Protein AF-A0A0U5MK67-F1 (afdb_monomer)

Radius of gyration: 31.37 Å; Cα contacts (8 Å, |Δi|>4): 182; chains: 1; bounding box: 52×26×93 Å

Structure (mmCIF, N/CA/C/O backbone):
data_AF-A0A0U5MK67-F1
#
_entry.id   AF-A0A0U5MK67-F1
#
loop_
_atom_site.group_PDB
_atom_site.id
_atom_site.type_symbol
_atom_site.label_atom_id
_atom_site.label_alt_id
_atom_site.label_comp_id
_atom_site.label_asym_id
_atom_site.label_entity_id
_atom_site.label_seq_id
_atom_site.pdbx_PDB_ins_code
_atom_site.Cartn_x
_atom_site.Cartn_y
_atom_site.Cartn_z
_atom_site.occupancy
_atom_site.B_iso_or_equiv
_atom_site.auth_seq_id
_atom_site.auth_comp_id
_atom_site.auth_asym_id
_atom_site.auth_atom_id
_atom_site.pdbx_PDB_model_num
ATOM 1 N N . MET A 1 1 ? -3.687 -1.440 60.232 1.00 39.97 1 MET A N 1
ATOM 2 C CA . MET A 1 1 ? -2.797 -0.303 59.915 1.00 39.97 1 MET A CA 1
ATOM 3 C C . MET A 1 1 ? -3.688 0.856 59.512 1.00 39.97 1 MET A C 1
ATOM 5 O O . MET A 1 1 ? -4.586 0.634 58.711 1.00 39.97 1 MET A O 1
ATOM 9 N N . VAL A 1 2 ? -3.540 2.013 60.156 1.00 37.75 2 VAL A N 1
ATOM 10 C CA . VAL A 1 2 ? -4.361 3.206 59.891 1.00 37.75 2 VAL A CA 1
ATOM 11 C C . VAL A 1 2 ? -3.799 3.894 58.647 1.00 37.75 2 VAL A C 1
ATOM 13 O O . VAL A 1 2 ? -2.588 4.045 58.519 1.00 37.75 2 VAL A O 1
ATOM 16 N N . ASP A 1 3 ? -4.673 4.223 57.703 1.00 49.50 3 ASP A N 1
ATOM 17 C CA . ASP A 1 3 ? -4.322 4.716 56.372 1.00 49.50 3 ASP A CA 1
ATOM 18 C C . ASP A 1 3 ? -4.296 6.255 56.356 1.00 49.50 3 ASP A C 1
ATOM 20 O O . ASP A 1 3 ? -5.276 6.902 55.991 1.00 49.50 3 ASP A O 1
ATOM 24 N N . GLU A 1 4 ? -3.203 6.861 56.820 1.00 52.50 4 GLU A N 1
ATOM 25 C CA . GLU A 1 4 ? -3.010 8.317 56.787 1.00 52.50 4 GLU A CA 1
ATOM 26 C C . GLU A 1 4 ? -2.174 8.729 55.568 1.00 52.50 4 GLU A C 1
ATOM 28 O O . GLU A 1 4 ? -1.052 8.259 55.373 1.00 52.50 4 GLU A O 1
ATOM 33 N N . ALA A 1 5 ? -2.705 9.654 54.757 1.00 51.34 5 ALA A N 1
ATOM 34 C CA . ALA A 1 5 ? -2.099 10.098 53.495 1.00 51.34 5 ALA A CA 1
ATOM 35 C C . ALA A 1 5 ? -0.694 10.720 53.650 1.00 51.34 5 ALA A C 1
ATOM 37 O O . ALA A 1 5 ? 0.080 10.763 52.692 1.00 51.34 5 ALA A O 1
ATOM 38 N N . ALA A 1 6 ? -0.360 11.192 54.856 1.00 50.59 6 ALA A N 1
ATOM 39 C CA . ALA A 1 6 ? 0.939 11.767 55.195 1.00 50.59 6 ALA A CA 1
ATOM 40 C C . ALA A 1 6 ? 2.050 10.716 55.395 1.00 50.59 6 ALA A C 1
ATOM 42 O O . ALA A 1 6 ? 3.226 11.072 55.393 1.00 50.59 6 ALA A O 1
ATOM 43 N N . CYS A 1 7 ? 1.702 9.432 55.539 1.00 48.84 7 CYS A N 1
ATOM 44 C CA . CYS A 1 7 ? 2.636 8.367 55.915 1.00 48.84 7 CYS A CA 1
ATOM 45 C C . CYS A 1 7 ? 2.853 7.312 54.823 1.00 48.84 7 CYS A C 1
ATOM 47 O O . CYS A 1 7 ? 3.288 6.209 55.136 1.00 48.84 7 CYS A O 1
ATOM 49 N N . TRP A 1 8 ? 2.539 7.597 53.558 1.00 54.97 8 TRP A N 1
ATOM 50 C CA . TRP A 1 8 ? 2.665 6.605 52.486 1.00 54.97 8 TRP A CA 1
ATOM 51 C C . TRP A 1 8 ? 4.108 6.500 51.949 1.00 54.97 8 TRP A C 1
ATOM 53 O O . TRP A 1 8 ? 4.555 7.442 51.292 1.00 54.97 8 TRP A O 1
ATOM 63 N N . PRO A 1 9 ? 4.832 5.381 52.179 1.00 52.81 9 PRO A N 1
ATOM 64 C CA . PRO A 1 9 ? 6.102 5.107 51.506 1.00 52.81 9 PRO A CA 1
ATOM 65 C C . PRO A 1 9 ? 5.884 4.682 50.042 1.00 52.81 9 PRO A C 1
ATOM 67 O O . PRO A 1 9 ? 4.751 4.471 49.603 1.00 52.81 9 PRO A O 1
ATOM 70 N N . ASP A 1 10 ? 6.974 4.507 49.293 1.00 48.81 10 ASP A N 1
ATOM 71 C CA . ASP A 1 10 ? 6.951 3.861 47.976 1.00 48.81 10 ASP A CA 1
ATOM 72 C C . ASP A 1 10 ? 6.425 2.416 48.110 1.00 48.81 10 ASP A C 1
ATOM 74 O O . ASP A 1 10 ? 7.054 1.563 48.739 1.00 48.81 10 ASP A O 1
ATOM 78 N N . LEU A 1 11 ? 5.229 2.141 47.571 1.00 55.69 11 LEU A N 1
ATOM 79 C CA . LEU A 1 11 ? 4.467 0.913 47.841 1.00 55.69 11 LEU A CA 1
ATOM 80 C C . LEU A 1 11 ? 4.287 0.041 46.588 1.00 55.69 11 LEU A C 1
ATOM 82 O O . LEU A 1 11 ? 3.757 0.482 45.564 1.00 55.69 11 LEU A O 1
ATOM 86 N N . ILE A 1 12 ? 4.642 -1.242 46.712 1.00 52.94 12 ILE A N 1
ATOM 87 C CA . ILE A 1 12 ? 4.219 -2.313 45.797 1.00 52.94 12 ILE A CA 1
ATOM 88 C C . ILE A 1 12 ? 2.821 -2.763 46.246 1.00 52.94 12 ILE A C 1
ATOM 90 O O . ILE A 1 12 ? 2.668 -3.351 47.311 1.00 52.94 12 ILE A O 1
ATOM 94 N N . LEU A 1 13 ? 1.788 -2.454 45.456 1.00 57.22 13 LEU A N 1
ATOM 95 C CA . LEU A 1 13 ? 0.376 -2.641 45.839 1.00 57.22 13 LEU A CA 1
ATOM 96 C C . LEU A 1 13 ? -0.285 -3.901 45.250 1.00 57.22 13 LEU A C 1
ATOM 98 O O . LEU A 1 13 ? -1.512 -4.020 45.266 1.00 57.22 13 LEU A O 1
ATOM 102 N N . THR A 1 14 ? 0.502 -4.837 44.725 1.00 54.06 14 THR A N 1
ATOM 103 C CA . THR A 1 14 ? -0.006 -6.100 44.175 1.00 54.06 14 THR A CA 1
ATOM 104 C C . THR A 1 14 ? -0.357 -7.054 45.321 1.00 54.06 14 THR A C 1
ATOM 106 O O . THR A 1 14 ? 0.495 -7.359 46.150 1.00 54.06 14 THR A O 1
ATOM 109 N N . GLY A 1 15 ? -1.612 -7.517 45.392 1.00 55.41 15 GLY A N 1
ATOM 110 C CA . GLY A 1 15 ? -2.079 -8.428 46.448 1.00 55.41 15 GLY A CA 1
ATOM 111 C C . GLY A 1 15 ? -2.682 -7.772 47.700 1.00 55.41 15 GLY A C 1
ATOM 112 O O . GLY A 1 15 ? -3.062 -8.489 48.621 1.00 55.41 15 GLY A O 1
ATOM 113 N N . LEU A 1 16 ? -2.819 -6.441 47.751 1.00 63.16 16 LEU A N 1
ATOM 114 C CA . LEU A 1 16 ? -3.415 -5.749 48.900 1.00 63.16 16 LEU A CA 1
ATOM 115 C C . LEU A 1 16 ? -4.949 -5.904 48.916 1.00 63.16 16 LEU A C 1
ATOM 117 O O . LEU A 1 16 ? -5.641 -5.429 48.015 1.00 63.16 16 LEU A O 1
ATOM 121 N N . THR A 1 17 ? -5.486 -6.513 49.972 1.00 58.06 17 THR A N 1
ATOM 122 C CA . THR A 1 17 ? -6.927 -6.566 50.271 1.00 58.06 17 THR A CA 1
ATOM 123 C C . THR A 1 17 ? -7.207 -5.852 51.587 1.00 58.06 17 THR A C 1
ATOM 125 O O . THR A 1 17 ? -6.498 -6.079 52.566 1.00 58.06 17 THR A O 1
ATOM 128 N N . TYR A 1 18 ? -8.239 -5.016 51.634 1.00 66.81 18 TYR A N 1
ATOM 129 C CA . TYR A 1 18 ? -8.691 -4.371 52.867 1.00 66.81 18 TYR A CA 1
ATOM 130 C C . TYR A 1 18 ? -10.217 -4.269 52.879 1.00 66.81 18 TYR A C 1
ATOM 132 O O . TYR A 1 18 ? -10.841 -4.085 51.835 1.00 66.81 18 TYR A O 1
ATOM 140 N N . ASP A 1 19 ? -10.805 -4.408 54.068 1.00 58.44 19 ASP A N 1
ATOM 141 C CA . ASP A 1 19 ? -12.260 -4.503 54.238 1.00 58.44 19 ASP A CA 1
ATOM 142 C C . ASP A 1 19 ? -12.934 -3.146 54.466 1.00 58.44 19 ASP A C 1
ATOM 144 O O . ASP A 1 19 ? -14.119 -2.978 54.175 1.00 58.44 19 ASP A O 1
ATOM 148 N N . SER A 1 20 ? -12.196 -2.154 54.965 1.00 60.12 20 SER A N 1
ATOM 149 C CA . SER A 1 20 ? -12.721 -0.813 55.204 1.00 60.12 20 SER A CA 1
ATOM 150 C C . SER A 1 20 ? -11.635 0.252 55.109 1.00 60.12 20 SER A C 1
ATOM 152 O O . SER A 1 20 ? -10.449 -0.008 55.315 1.00 60.12 20 SER A O 1
ATOM 154 N N . ILE A 1 21 ? -12.059 1.467 54.768 1.00 67.81 21 ILE A N 1
ATOM 155 C CA . ILE A 1 21 ? -11.224 2.666 54.799 1.00 67.81 21 ILE A CA 1
ATOM 156 C C . ILE A 1 21 ? -11.582 3.425 56.078 1.00 67.81 21 ILE A C 1
ATOM 158 O O . ILE A 1 21 ? -12.762 3.673 56.329 1.00 67.81 21 ILE A O 1
ATOM 162 N N . GLY A 1 22 ? -10.580 3.796 56.878 1.00 66.25 22 GLY A N 1
ATOM 163 C CA . GLY A 1 22 ? -10.793 4.557 58.109 1.00 66.25 22 GLY A CA 1
ATOM 164 C C . GLY A 1 22 ? -11.476 5.905 57.852 1.00 66.25 22 GLY A C 1
ATOM 165 O O . GLY A 1 22 ? -11.264 6.539 56.821 1.00 66.25 22 GLY A O 1
ATOM 166 N N . HIS A 1 23 ? -12.282 6.373 58.807 1.00 58.38 23 HIS A N 1
ATOM 167 C CA . HIS A 1 23 ? -12.994 7.654 58.691 1.00 58.38 23 HIS A CA 1
ATOM 168 C C . HIS A 1 23 ? -12.066 8.880 58.592 1.00 58.38 23 HIS A C 1
ATOM 170 O O . HIS A 1 23 ? -12.494 9.911 58.087 1.00 58.38 23 HIS A O 1
ATOM 176 N N . GLY A 1 24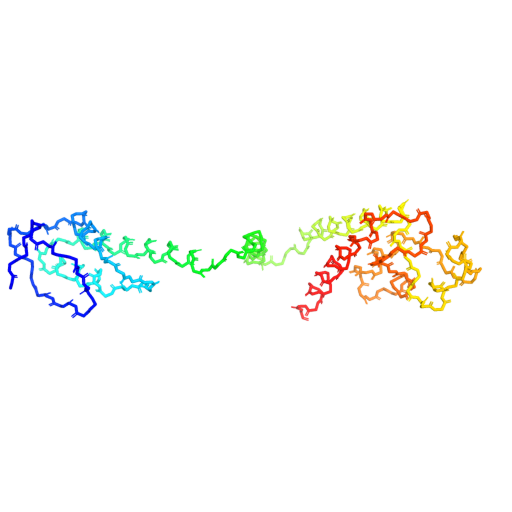 ? -10.809 8.768 59.041 1.00 61.66 24 GLY A N 1
ATOM 177 C CA . GLY A 1 24 ? -9.783 9.811 58.898 1.00 61.66 24 GLY A CA 1
ATOM 178 C C . GLY A 1 24 ? -9.014 9.772 57.573 1.00 61.66 24 GLY A C 1
ATOM 179 O O . GLY A 1 24 ? -8.139 10.602 57.351 1.00 61.66 24 GLY A O 1
ATOM 180 N N . SER A 1 25 ? -9.312 8.808 56.701 1.00 63.62 25 SER A N 1
ATOM 181 C CA . SER A 1 25 ? -8.607 8.613 55.437 1.00 63.62 25 SER A CA 1
ATOM 182 C C . SER A 1 25 ? -9.399 9.209 54.265 1.00 63.62 25 SER A C 1
ATOM 184 O O . SER A 1 25 ? -10.631 9.156 54.283 1.00 63.62 25 SER A O 1
ATOM 186 N N . PRO A 1 26 ? -8.725 9.693 53.205 1.00 71.69 26 PRO A N 1
ATOM 187 C CA . PRO A 1 26 ? -9.367 10.177 51.981 1.00 71.69 26 PRO A CA 1
ATOM 188 C C . PRO A 1 26 ? -10.434 9.211 51.438 1.00 71.69 26 PRO A C 1
ATOM 190 O O . PRO A 1 26 ? -10.133 8.042 51.192 1.00 71.69 26 PRO A O 1
ATOM 193 N N . GLN A 1 27 ? -11.678 9.660 51.249 1.00 71.06 27 GLN A N 1
ATOM 194 C CA . GLN A 1 27 ? -12.776 8.836 50.696 1.00 71.06 27 GLN A CA 1
ATOM 195 C C . GLN A 1 27 ? -13.102 9.194 49.236 1.00 71.06 27 GLN A C 1
ATOM 197 O O . GLN A 1 27 ? -13.941 8.549 48.608 1.00 71.06 27 GLN A O 1
ATOM 202 N N . THR A 1 28 ? -12.455 10.223 48.683 1.00 77.19 28 THR A N 1
ATOM 203 C CA . THR A 1 28 ? -12.716 10.688 47.317 1.00 77.19 28 THR A CA 1
ATOM 204 C C . THR A 1 28 ? -11.935 9.874 46.286 1.00 77.19 28 THR A C 1
ATOM 206 O O . THR A 1 28 ? -10.823 9.404 46.538 1.00 77.19 28 THR A O 1
ATOM 209 N N . ALA A 1 29 ? -12.502 9.710 45.090 1.00 75.31 29 ALA A N 1
ATOM 210 C CA . ALA A 1 29 ? -11.839 9.025 43.989 1.00 75.31 29 ALA A CA 1
ATOM 211 C C . ALA A 1 29 ? -10.560 9.751 43.561 1.00 75.31 29 ALA A C 1
ATOM 213 O O . ALA A 1 29 ? -9.581 9.092 43.236 1.00 75.31 29 ALA A O 1
ATOM 214 N N . GLU A 1 30 ? -10.543 11.085 43.582 1.00 76.38 30 GLU A N 1
ATOM 215 C CA . GLU A 1 30 ? -9.392 11.885 43.146 1.00 76.38 30 GLU A CA 1
ATOM 216 C C . GLU A 1 30 ? -8.163 11.639 44.027 1.00 76.38 30 GLU A C 1
ATOM 218 O O . GLU A 1 30 ? -7.100 11.279 43.522 1.00 76.38 30 GLU A O 1
ATOM 223 N N . GLU A 1 31 ? -8.317 11.724 45.349 1.00 78.56 31 GLU A N 1
ATOM 224 C CA . GLU A 1 31 ? -7.222 11.484 46.297 1.00 78.56 31 GLU A CA 1
ATOM 225 C C . GLU A 1 31 ? -6.727 10.030 46.228 1.00 78.56 31 GLU A C 1
ATOM 227 O O . GLU A 1 31 ? -5.526 9.754 46.319 1.00 78.56 31 GLU A O 1
ATOM 232 N N . ARG A 1 32 ? -7.645 9.083 45.99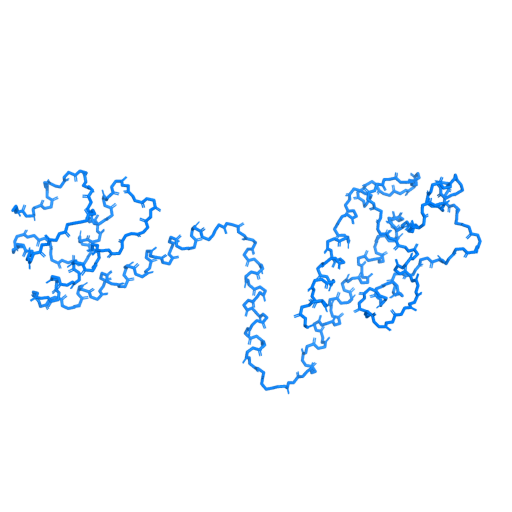4 1.00 78.75 32 ARG A N 1
ATOM 233 C CA . ARG A 1 32 ? -7.319 7.661 45.833 1.00 78.75 32 ARG A CA 1
ATOM 234 C C . ARG A 1 32 ? -6.634 7.349 44.510 1.00 78.75 32 ARG A C 1
ATOM 236 O O . ARG A 1 32 ? -5.746 6.502 44.485 1.00 78.75 32 ARG A O 1
ATOM 243 N N . LEU A 1 33 ? -6.981 8.037 43.429 1.00 77.44 33 LEU A N 1
ATOM 244 C CA . LEU A 1 33 ? -6.286 7.919 42.147 1.00 77.44 33 LEU A CA 1
ATOM 245 C C . LEU A 1 33 ? -4.876 8.519 42.222 1.00 77.44 33 LEU A C 1
ATOM 247 O O . LEU A 1 33 ? -3.945 7.930 41.678 1.00 77.44 33 LEU A O 1
ATOM 251 N N . VAL A 1 34 ? -4.684 9.619 42.960 1.00 79.19 34 VAL A N 1
ATOM 252 C CA . VAL A 1 34 ? -3.347 10.179 43.235 1.00 79.19 34 VAL A CA 1
ATOM 253 C C . VAL A 1 34 ? -2.485 9.178 44.004 1.00 79.19 34 VAL A C 1
ATOM 255 O O . VAL A 1 34 ? -1.323 8.978 43.654 1.00 79.19 34 VAL A O 1
ATOM 258 N N . TRP A 1 35 ? -3.050 8.496 45.004 1.00 76.75 35 TRP A N 1
ATOM 259 C CA . TRP A 1 35 ? -2.364 7.405 45.701 1.00 76.75 35 TRP A CA 1
ATOM 260 C C . TRP A 1 35 ? -1.985 6.253 44.768 1.00 76.75 35 TRP A C 1
ATOM 262 O O . TRP A 1 35 ? -0.837 5.811 44.760 1.00 76.75 35 TRP A O 1
ATOM 272 N N . LEU A 1 36 ? -2.935 5.794 43.944 1.00 73.69 36 LEU A N 1
ATOM 273 C CA . LEU A 1 36 ? -2.697 4.756 42.941 1.00 73.69 36 LEU A CA 1
ATOM 274 C C . LEU A 1 36 ? -1.589 5.156 41.953 1.00 73.69 36 LEU A C 1
ATOM 276 O O . LEU A 1 36 ? -0.827 4.295 41.519 1.00 73.69 36 LEU A O 1
ATOM 280 N N . GLY A 1 37 ? -1.470 6.448 41.641 1.00 69.38 37 GLY A N 1
ATOM 281 C CA . GLY A 1 37 ? -0.440 7.007 40.768 1.00 69.38 37 GLY A CA 1
ATOM 282 C C . GLY A 1 37 ? 0.969 7.059 41.371 1.00 69.38 37 GLY A C 1
ATOM 283 O O . GLY A 1 37 ? 1.929 7.166 40.616 1.00 69.38 37 GLY A O 1
ATOM 284 N N . ARG A 1 38 ? 1.130 6.935 42.699 1.00 69.56 38 ARG A N 1
ATOM 285 C CA . ARG A 1 38 ? 2.449 6.906 43.375 1.00 69.56 38 ARG A CA 1
ATOM 286 C C . ARG A 1 38 ? 3.133 5.532 43.341 1.00 69.56 38 ARG A C 1
ATOM 288 O O . ARG A 1 38 ? 4.188 5.352 43.938 1.00 69.56 38 ARG A O 1
ATOM 295 N N . ARG A 1 39 ? 2.547 4.543 42.661 1.00 66.50 39 ARG A N 1
ATOM 296 C CA . ARG A 1 39 ? 3.124 3.196 42.524 1.00 66.50 39 ARG A CA 1
ATOM 297 C C . ARG A 1 39 ? 4.400 3.233 41.700 1.00 66.50 39 ARG A C 1
ATOM 299 O O . ARG A 1 39 ? 4.386 3.671 40.554 1.00 66.50 39 ARG A O 1
ATOM 306 N N . GLN A 1 40 ? 5.476 2.696 42.266 1.00 50.25 40 GLN A N 1
ATOM 307 C CA . GLN A 1 40 ? 6.816 2.891 41.721 1.00 50.25 40 GLN A CA 1
ATOM 308 C C . GLN A 1 40 ? 7.182 1.983 40.541 1.00 50.25 40 GLN A C 1
ATOM 310 O O . GLN A 1 40 ? 8.165 2.259 39.866 1.00 50.25 40 GLN A O 1
ATOM 315 N N . ASN A 1 41 ? 6.433 0.918 40.243 1.00 55.75 41 ASN A N 1
ATOM 316 C CA . ASN A 1 41 ? 6.691 0.138 39.032 1.00 55.75 41 ASN A CA 1
ATOM 317 C C . ASN A 1 41 ? 5.592 -0.883 38.763 1.00 55.75 41 ASN A C 1
ATOM 319 O O . ASN A 1 41 ? 5.393 -1.825 39.530 1.00 55.75 41 ASN A O 1
ATOM 323 N N . THR A 1 42 ? 4.901 -0.749 37.636 1.00 55.56 42 THR A N 1
ATOM 324 C CA . THR A 1 42 ? 4.219 -1.895 37.030 1.00 55.56 42 THR A CA 1
ATOM 325 C C . THR A 1 42 ? 4.183 -1.666 35.527 1.00 55.56 42 THR A C 1
ATOM 327 O O . THR A 1 42 ? 3.280 -1.012 35.004 1.00 55.56 42 THR A O 1
ATOM 330 N N . GLU A 1 43 ? 5.195 -2.191 34.829 1.00 57.59 43 GLU A N 1
ATOM 331 C CA . GLU A 1 43 ? 5.244 -2.244 33.357 1.00 57.59 43 GLU A CA 1
ATOM 332 C C . GLU A 1 43 ? 3.963 -2.863 32.768 1.00 57.59 43 GLU A C 1
ATOM 334 O O . GLU A 1 43 ? 3.562 -2.561 31.646 1.00 57.59 43 GLU A O 1
ATOM 339 N N . LYS A 1 44 ? 3.270 -3.699 33.553 1.00 65.88 44 LYS A N 1
ATOM 340 C CA . LYS A 1 44 ? 1.973 -4.293 33.223 1.00 65.88 44 LYS A CA 1
ATOM 341 C C . LYS A 1 44 ? 0.841 -3.584 33.963 1.00 65.88 44 LYS A C 1
ATOM 343 O O . LYS A 1 44 ? 0.957 -3.250 35.136 1.00 65.88 44 LYS A O 1
ATOM 348 N N . PHE A 1 45 ? -0.269 -3.357 33.266 1.00 73.81 45 PHE A N 1
ATOM 349 C CA . PHE A 1 45 ? -1.492 -2.834 33.872 1.00 73.81 45 PHE A CA 1
ATOM 350 C C . PHE A 1 45 ? -2.072 -3.848 34.871 1.00 73.81 45 PHE A C 1
ATOM 352 O O . PHE A 1 45 ? -2.347 -4.984 34.485 1.00 73.81 45 PHE A O 1
ATOM 359 N N . ASP A 1 46 ? -2.278 -3.429 36.122 1.00 72.56 46 ASP A N 1
ATOM 360 C CA . ASP A 1 46 ? -2.880 -4.248 37.179 1.00 72.56 46 ASP A CA 1
ATOM 361 C C . ASP A 1 46 ? -4.269 -3.692 37.569 1.00 72.56 46 ASP A C 1
ATOM 363 O O . ASP A 1 46 ? -4.354 -2.609 38.161 1.00 72.56 46 ASP A O 1
ATOM 367 N N . PRO A 1 47 ? -5.369 -4.401 37.241 1.00 78.81 47 PRO A N 1
ATOM 368 C CA . PRO A 1 47 ? -6.725 -3.957 37.550 1.00 78.81 47 PRO A CA 1
ATOM 369 C C . PRO A 1 47 ? -7.118 -4.166 39.017 1.00 78.81 47 PRO A C 1
ATOM 371 O O . PRO A 1 47 ? -8.052 -3.505 39.480 1.00 78.81 47 PRO A O 1
ATOM 374 N N . GLN A 1 48 ? -6.443 -5.067 39.745 1.00 77.94 48 GLN A N 1
ATOM 375 C CA . GLN A 1 48 ? -6.883 -5.533 41.063 1.00 77.94 48 GLN A CA 1
ATOM 376 C C . GLN A 1 48 ? -7.136 -4.365 42.032 1.00 77.94 48 GLN A C 1
ATOM 378 O O . GLN A 1 48 ? -8.185 -4.346 42.681 1.00 77.94 48 GLN A O 1
ATOM 383 N N . PRO A 1 49 ? -6.263 -3.349 42.138 1.00 79.75 49 PRO A N 1
ATOM 384 C CA . PRO A 1 49 ? -6.438 -2.371 43.208 1.00 79.75 49 PRO A CA 1
ATOM 385 C C . PRO A 1 49 ? -7.494 -1.307 42.917 1.00 79.75 49 PRO A C 1
ATOM 387 O O . PRO A 1 49 ? -8.101 -0.784 43.850 1.00 79.75 49 PRO A O 1
ATOM 390 N N . TYR A 1 50 ? -7.777 -1.044 41.639 1.00 81.62 50 TYR A N 1
ATOM 391 C CA . TYR A 1 50 ? -8.939 -0.247 41.243 1.00 81.62 50 TYR A CA 1
ATOM 392 C C . TYR A 1 50 ? -10.241 -0.943 41.663 1.00 81.62 50 TYR A C 1
ATOM 394 O O . TYR A 1 50 ? -11.170 -0.297 42.145 1.00 81.62 50 TYR A O 1
ATOM 402 N N . GLU A 1 51 ? -10.305 -2.269 41.514 1.00 84.31 51 GLU A N 1
ATOM 403 C CA . GLU A 1 51 ? -11.486 -3.062 41.867 1.00 84.31 51 GLU A CA 1
ATOM 404 C C . GLU A 1 51 ? -11.680 -3.184 43.379 1.00 84.31 51 GLU A C 1
ATOM 406 O O . GLU A 1 51 ? -12.811 -3.070 43.851 1.00 84.31 51 GLU A O 1
ATOM 411 N N . GLN A 1 52 ? -10.597 -3.334 44.147 1.00 82.31 52 GLN A N 1
ATOM 412 C CA . GLN A 1 52 ? -10.659 -3.321 45.613 1.00 82.31 52 GLN A CA 1
ATOM 413 C C . GLN A 1 52 ? -11.150 -1.965 46.143 1.00 82.31 52 GLN A C 1
ATOM 415 O O . GLN A 1 52 ? -12.091 -1.926 46.934 1.00 82.31 52 GLN A O 1
ATOM 420 N N . LEU A 1 53 ? -10.611 -0.848 45.637 1.00 82.44 53 LEU A N 1
ATOM 421 C CA . LEU A 1 53 ? -11.073 0.500 45.996 1.00 8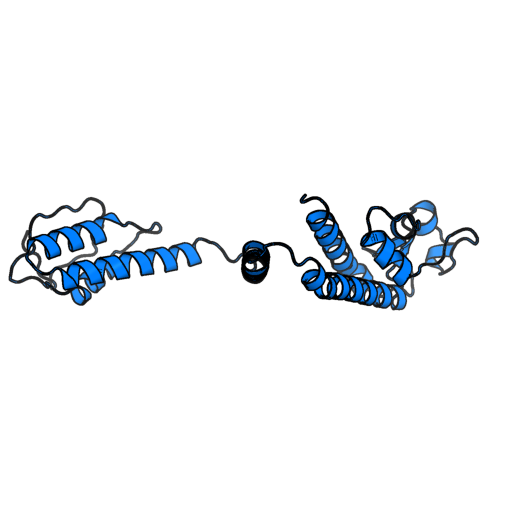2.44 53 LEU A CA 1
ATOM 422 C C . LEU A 1 53 ? -12.553 0.709 45.676 1.00 82.44 53 LEU A C 1
ATOM 424 O O . LEU A 1 53 ? -13.319 1.160 46.530 1.00 82.44 53 LEU A O 1
ATOM 428 N N . ALA A 1 54 ? -12.970 0.349 44.462 1.00 83.56 54 ALA A N 1
ATOM 429 C CA . ALA A 1 54 ? -14.360 0.481 44.047 1.00 83.56 54 ALA A CA 1
ATOM 430 C C . ALA A 1 54 ? -15.298 -0.391 44.898 1.00 83.56 54 ALA A C 1
ATOM 432 O O . ALA A 1 54 ? -16.392 0.052 45.254 1.00 83.56 54 ALA A O 1
ATOM 433 N N . LYS A 1 55 ? -14.876 -1.610 45.261 1.00 82.69 55 LYS A N 1
ATOM 434 C CA . LYS A 1 55 ? -15.643 -2.515 46.128 1.00 82.69 55 LYS A CA 1
ATOM 435 C C . LYS A 1 55 ? -15.846 -1.916 47.519 1.00 82.69 55 LYS A C 1
ATOM 437 O O . LYS A 1 55 ? -16.977 -1.905 48.003 1.00 82.69 55 LYS A O 1
ATOM 442 N N . VAL A 1 56 ? -14.787 -1.392 48.135 1.00 82.19 56 VAL A N 1
ATOM 443 C CA . VAL A 1 56 ? -14.853 -0.830 49.492 1.00 82.19 56 VAL A CA 1
ATOM 444 C C . VAL A 1 56 ? -15.659 0.467 49.517 1.00 82.19 56 VAL A C 1
ATOM 446 O O . VAL A 1 56 ? -16.551 0.601 50.347 1.00 82.19 56 VAL A O 1
ATOM 449 N N . LEU A 1 57 ? -15.450 1.376 48.558 1.00 81.81 57 LEU A N 1
ATOM 450 C CA . LEU A 1 57 ? -16.242 2.610 48.459 1.00 81.81 57 LEU A CA 1
ATOM 451 C C . LEU A 1 57 ? -17.726 2.328 48.219 1.00 81.81 57 LEU A C 1
ATOM 453 O O . LEU A 1 57 ? -18.591 3.010 48.760 1.00 81.81 57 LEU A O 1
ATOM 457 N N . LYS A 1 58 ? -18.046 1.285 47.448 1.00 83.81 58 LYS A N 1
ATOM 458 C CA . LYS A 1 58 ? -19.432 0.851 47.271 1.00 83.81 58 LYS A CA 1
ATOM 459 C C . LYS A 1 58 ? -20.026 0.302 48.573 1.00 83.81 58 LYS A C 1
ATOM 461 O O . LYS A 1 58 ? -21.177 0.608 48.870 1.00 83.81 58 LYS A O 1
ATOM 466 N N . ALA A 1 59 ? -19.259 -0.471 49.346 1.00 79.19 59 ALA A N 1
ATOM 467 C CA . A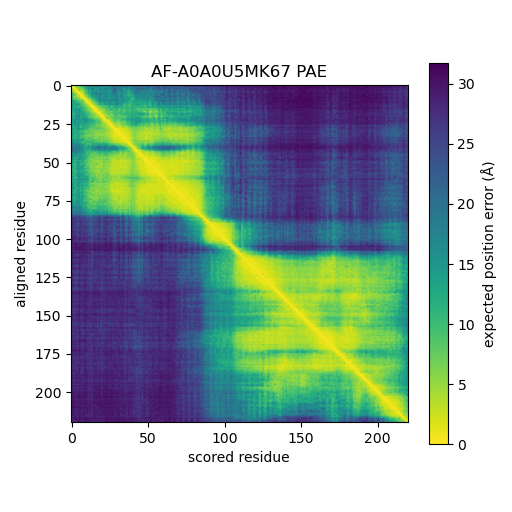LA A 1 59 ? -19.696 -1.022 50.631 1.00 79.19 59 ALA A CA 1
ATOM 468 C C . ALA A 1 59 ? -19.904 0.058 51.710 1.00 79.19 59 ALA A C 1
ATOM 470 O O . ALA A 1 59 ? -20.776 -0.094 52.559 1.00 79.19 59 ALA A O 1
ATOM 471 N N . THR A 1 60 ? -19.166 1.171 51.646 1.00 78.12 60 THR A N 1
ATOM 472 C CA . THR A 1 60 ? -19.301 2.312 52.570 1.00 78.12 60 THR A CA 1
ATOM 473 C C . THR A 1 60 ? -20.304 3.377 52.103 1.00 78.12 60 THR A C 1
ATOM 475 O O . THR A 1 60 ? -20.399 4.433 52.722 1.00 78.12 60 THR A O 1
ATOM 478 N N . GLY A 1 61 ? -21.057 3.130 51.022 1.00 80.25 61 GLY A N 1
ATOM 479 C CA . GLY A 1 61 ? -22.110 4.029 50.524 1.00 80.25 61 GLY A CA 1
ATOM 480 C C . GLY A 1 61 ? -21.663 5.078 49.493 1.00 80.25 61 GLY A C 1
ATOM 481 O O . GLY A 1 61 ? -22.493 5.819 48.971 1.00 80.25 61 GLY A O 1
ATOM 482 N N . HIS A 1 62 ? -20.387 5.107 49.110 1.00 83.38 62 HIS A N 1
ATOM 483 C CA . HIS A 1 62 ? -19.806 6.047 48.142 1.00 83.38 62 HIS A CA 1
ATOM 484 C C . HIS A 1 62 ? -19.860 5.503 46.703 1.00 83.38 62 HIS A C 1
ATOM 486 O O . HIS A 1 62 ? -18.859 5.435 45.985 1.00 83.38 62 HIS A O 1
ATOM 492 N N . ALA A 1 63 ? -21.052 5.108 46.244 1.00 80.12 63 ALA A N 1
ATOM 493 C CA . ALA A 1 63 ? -21.237 4.486 44.927 1.00 80.12 63 ALA A CA 1
ATOM 494 C C . ALA A 1 63 ? -20.798 5.382 43.744 1.00 80.12 63 ALA A C 1
ATOM 496 O O . ALA A 1 63 ? -20.342 4.869 42.719 1.00 80.12 63 ALA A O 1
ATOM 497 N N . GLY A 1 64 ? -20.906 6.710 43.882 1.00 81.50 64 GLY A N 1
ATOM 498 C CA . GLY A 1 64 ? -20.444 7.674 42.875 1.00 81.50 64 GLY A CA 1
ATOM 499 C C . GLY A 1 64 ? -18.923 7.661 42.688 1.00 81.50 64 GLY A C 1
ATOM 500 O O . GLY A 1 64 ? -18.440 7.600 41.557 1.00 81.50 64 GLY A O 1
ATOM 501 N N . GLU A 1 65 ? -18.175 7.619 43.790 1.00 82.31 65 GLU A N 1
ATOM 502 C CA . GLU A 1 65 ? -16.709 7.564 43.779 1.00 82.31 65 GLU A CA 1
ATOM 503 C C . GLU A 1 65 ? -16.210 6.208 43.265 1.00 82.31 65 GLU A C 1
ATOM 505 O O . GLU A 1 65 ? -15.310 6.152 42.427 1.00 82.31 65 GLU A O 1
ATOM 510 N N . ALA A 1 66 ? -16.881 5.113 43.640 1.00 82.50 66 ALA A N 1
ATOM 511 C CA . ALA A 1 66 ? -16.602 3.789 43.083 1.00 82.50 66 ALA A CA 1
ATOM 512 C C . ALA A 1 66 ? -16.732 3.764 41.547 1.00 82.50 66 ALA A C 1
ATOM 514 O O . ALA A 1 66 ? -15.888 3.193 40.853 1.00 82.50 66 ALA A O 1
ATOM 515 N N . ARG A 1 67 ? -17.760 4.423 40.994 1.00 82.31 67 ARG A N 1
ATOM 516 C CA . ARG A 1 67 ? -17.949 4.527 39.539 1.00 82.31 67 ARG A CA 1
ATOM 517 C C . ARG A 1 67 ? -16.838 5.337 38.874 1.00 82.31 67 ARG A C 1
ATOM 519 O O . ARG A 1 67 ? -16.367 4.943 37.811 1.00 82.31 67 ARG A O 1
ATOM 526 N N . ARG A 1 68 ? -16.404 6.440 39.491 1.00 83.50 68 ARG A N 1
ATOM 527 C CA . ARG A 1 68 ? -15.297 7.271 38.986 1.00 83.50 68 ARG A CA 1
ATOM 528 C C . ARG A 1 68 ? -13.989 6.484 38.902 1.00 83.50 68 ARG A C 1
ATOM 530 O O . ARG A 1 68 ? -13.331 6.532 37.868 1.00 83.50 68 ARG A O 1
ATOM 537 N N . ILE A 1 69 ? -13.670 5.689 39.925 1.00 86.12 69 ILE A N 1
ATOM 538 C CA . ILE A 1 69 ? -12.469 4.836 39.936 1.00 86.12 69 ILE A CA 1
ATOM 539 C C . ILE A 1 69 ? -12.509 3.791 38.814 1.00 86.12 69 ILE A C 1
ATOM 541 O O . ILE A 1 69 ? -11.502 3.569 38.145 1.00 86.12 69 ILE A O 1
ATOM 545 N N . LEU A 1 70 ? -13.667 3.172 38.563 1.00 85.12 70 LEU A N 1
ATOM 546 C CA . LEU A 1 70 ? -13.811 2.194 37.478 1.00 85.12 70 LEU A CA 1
ATOM 547 C C . LEU A 1 70 ? -13.708 2.827 36.081 1.00 85.12 70 LEU A C 1
ATOM 549 O O . LEU A 1 70 ? -13.122 2.220 35.189 1.00 85.12 70 LEU A O 1
ATOM 553 N N . ILE A 1 71 ? -14.215 4.049 35.892 1.00 84.50 71 ILE A N 1
ATOM 554 C CA . ILE A 1 71 ? -14.042 4.793 34.632 1.00 84.50 71 ILE A CA 1
ATOM 555 C C . ILE A 1 71 ? -12.560 5.106 34.397 1.00 84.50 71 ILE A C 1
ATOM 557 O O . ILE A 1 71 ? -12.062 4.958 33.280 1.00 84.50 71 ILE A O 1
ATOM 561 N N . GLU A 1 72 ? -11.838 5.515 35.440 1.00 83.94 72 GLU A N 1
ATOM 562 C CA . GLU A 1 72 ? -10.413 5.812 35.307 1.00 83.94 72 GLU A CA 1
ATOM 563 C C . GLU A 1 72 ? -9.581 4.539 35.071 1.00 83.94 72 GLU A C 1
ATOM 565 O O . GLU A 1 72 ? -8.657 4.564 34.260 1.00 83.94 72 GLU A O 1
ATOM 570 N N . LYS A 1 73 ? -9.984 3.392 35.648 1.00 84.56 73 LYS A N 1
ATOM 571 C CA . LYS A 1 73 ? -9.425 2.061 35.334 1.00 84.56 73 LYS A CA 1
ATOM 572 C C . LYS A 1 73 ? -9.492 1.762 33.832 1.00 84.56 73 LYS A C 1
ATOM 574 O O . LYS A 1 73 ? -8.501 1.345 33.236 1.00 84.56 73 LYS A O 1
ATOM 579 N N . GLU A 1 74 ? -10.653 1.972 33.209 1.00 83.50 74 GLU A N 1
ATOM 580 C CA . GLU A 1 74 ? -10.841 1.738 31.769 1.00 83.50 74 GLU A CA 1
ATOM 581 C C . GLU A 1 74 ? -10.007 2.698 30.911 1.00 83.50 74 GLU A C 1
ATOM 583 O O . GLU A 1 74 ? -9.428 2.289 29.899 1.00 83.50 74 GLU A O 1
ATOM 588 N N . ARG A 1 75 ? -9.899 3.967 31.323 1.00 83.50 75 ARG A N 1
ATOM 589 C CA . ARG A 1 75 ? -9.076 4.968 30.631 1.00 83.50 75 ARG A CA 1
ATOM 590 C C . ARG A 1 75 ? -7.589 4.640 30.697 1.00 83.50 75 ARG A C 1
ATOM 592 O O . ARG A 1 75 ? -6.921 4.733 29.666 1.00 83.50 75 ARG A O 1
ATOM 599 N N . ASP A 1 76 ? -7.076 4.250 31.861 1.00 80.88 76 ASP A N 1
ATOM 600 C CA . ASP A 1 76 ? -5.670 3.865 32.024 1.00 80.88 76 ASP A CA 1
ATOM 601 C C . ASP A 1 76 ? -5.355 2.589 31.223 1.00 80.88 76 ASP A C 1
ATOM 603 O O . ASP A 1 76 ? -4.383 2.552 30.463 1.00 80.88 76 ASP A O 1
ATOM 607 N N . TYR A 1 77 ? -6.250 1.592 31.249 1.00 80.44 77 TYR A N 1
ATOM 608 C CA . TYR A 1 77 ? -6.141 0.401 30.400 1.00 80.44 77 TYR A CA 1
ATOM 609 C C . TYR A 1 77 ? -6.069 0.754 28.905 1.00 80.44 77 TYR A C 1
ATOM 611 O O . TYR A 1 77 ? -5.195 0.263 28.188 1.00 80.44 77 TYR A O 1
ATOM 619 N N . ALA A 1 78 ? -6.946 1.641 28.423 1.00 77.88 78 ALA A N 1
ATOM 620 C CA . ALA A 1 78 ? -6.956 2.070 27.026 1.00 77.88 78 ALA A CA 1
ATOM 621 C C . ALA A 1 78 ? -5.686 2.846 26.635 1.00 77.88 78 ALA A C 1
ATOM 623 O O . ALA A 1 78 ? -5.158 2.635 25.540 1.00 77.88 78 ALA A O 1
ATOM 624 N N . ARG A 1 79 ? -5.169 3.718 27.514 1.00 78.88 79 ARG A N 1
ATOM 625 C CA . ARG A 1 79 ? -3.909 4.450 27.290 1.00 78.88 79 ARG A CA 1
ATOM 626 C C . ARG A 1 79 ? -2.730 3.489 27.169 1.00 78.88 79 ARG A C 1
ATOM 628 O O . ARG A 1 79 ? -1.996 3.566 26.187 1.00 78.88 79 ARG A O 1
ATOM 635 N N . ARG A 1 80 ? -2.594 2.540 28.098 1.00 74.50 80 ARG A N 1
ATOM 636 C CA . ARG A 1 80 ? -1.499 1.560 28.080 1.00 74.50 80 ARG A CA 1
ATOM 637 C C . ARG A 1 80 ? -1.621 0.568 26.931 1.00 74.50 80 ARG A C 1
ATOM 639 O O . ARG A 1 80 ? -0.619 0.244 26.311 1.00 74.50 80 ARG A O 1
ATOM 646 N N . LYS A 1 81 ? -2.837 0.149 26.563 1.00 72.75 81 LYS A N 1
ATOM 647 C CA . LYS A 1 81 ? -3.068 -0.678 25.368 1.00 72.75 81 LYS A CA 1
ATOM 648 C C . LYS A 1 81 ? -2.666 0.050 24.084 1.00 72.75 81 LYS A C 1
ATOM 650 O O . LYS A 1 81 ? -2.099 -0.580 23.203 1.00 72.75 81 LYS A O 1
ATOM 655 N N . ARG A 1 82 ? -2.906 1.364 23.985 1.00 67.81 82 ARG A N 1
ATOM 656 C CA . ARG A 1 82 ? -2.428 2.196 22.863 1.00 67.81 82 ARG A CA 1
ATOM 657 C C . ARG A 1 82 ? -0.911 2.392 22.860 1.00 67.81 82 ARG A C 1
ATOM 659 O O . ARG A 1 82 ? -0.352 2.567 21.791 1.00 67.81 82 ARG A O 1
ATOM 666 N N . GLN A 1 83 ? -0.263 2.387 24.024 1.00 67.38 83 GLN A N 1
ATOM 667 C CA . GLN A 1 83 ? 1.199 2.471 24.138 1.00 67.38 83 GLN A CA 1
ATOM 668 C C . GLN A 1 83 ? 1.884 1.121 23.857 1.00 67.38 83 GLN A C 1
ATOM 670 O O . GLN A 1 83 ? 2.960 1.095 23.270 1.00 67.38 83 GLN A O 1
ATOM 675 N N . ALA A 1 84 ? 1.258 0.006 24.252 1.00 64.81 84 ALA A N 1
ATOM 676 C CA . ALA A 1 84 ? 1.755 -1.358 24.057 1.00 64.81 84 ALA A CA 1
ATOM 677 C C . ALA A 1 84 ? 1.441 -1.925 22.663 1.00 64.81 84 ALA A C 1
ATOM 679 O O . ALA A 1 84 ? 2.210 -2.727 22.136 1.00 64.81 84 ALA A O 1
ATOM 680 N N . ALA A 1 85 ? 0.333 -1.501 22.044 1.00 60.28 85 ALA A N 1
ATOM 681 C CA . ALA A 1 85 ? 0.144 -1.618 20.606 1.00 60.28 85 ALA A CA 1
ATOM 682 C C . ALA A 1 85 ? 1.142 -0.655 19.964 1.00 60.28 85 ALA A C 1
ATOM 684 O O . ALA A 1 85 ? 0.838 0.519 19.770 1.00 60.28 85 ALA A O 1
ATOM 685 N N . GLY A 1 86 ? 2.367 -1.146 19.762 1.00 52.88 86 GLY A N 1
ATOM 686 C CA . GLY A 1 86 ? 3.493 -0.368 19.270 1.00 52.88 86 GLY A CA 1
ATOM 687 C C . GLY A 1 86 ? 3.151 0.422 18.013 1.00 52.88 86 GLY A C 1
ATOM 688 O O . GLY A 1 86 ? 2.128 0.187 17.371 1.00 52.88 86 GLY A O 1
ATOM 689 N N . THR A 1 87 ? 4.039 1.354 17.682 1.00 52.53 87 THR A N 1
ATOM 690 C CA . THR A 1 87 ? 4.028 2.294 16.552 1.00 52.53 87 THR A CA 1
ATOM 691 C C . THR A 1 87 ? 3.976 1.594 15.183 1.00 52.53 87 THR A C 1
ATOM 693 O O . THR A 1 87 ? 4.821 1.798 14.320 1.00 52.53 87 THR A O 1
ATOM 696 N N . GLY A 1 88 ? 2.989 0.732 14.964 1.00 57.44 88 GLY A N 1
ATOM 697 C CA . GLY A 1 88 ? 2.579 0.297 13.651 1.00 57.44 88 GLY A CA 1
ATOM 698 C C . GLY A 1 88 ? 2.005 1.500 12.909 1.00 57.44 88 GLY A C 1
ATOM 699 O O . GLY A 1 88 ? 1.559 2.468 13.540 1.00 57.44 88 GLY A O 1
ATOM 700 N N . PRO A 1 89 ? 2.015 1.481 11.573 1.00 60.03 89 PRO A N 1
ATOM 701 C CA . PRO A 1 89 ? 1.569 2.622 10.804 1.00 60.03 89 PRO A CA 1
ATOM 702 C C . PRO A 1 89 ? 0.086 2.866 11.094 1.00 60.03 89 PRO A C 1
ATOM 704 O O . PRO A 1 89 ? -0.777 2.122 10.636 1.00 60.03 89 PRO A O 1
ATOM 707 N N . GLN A 1 90 ? -0.222 3.893 11.890 1.00 60.16 90 GLN A N 1
ATOM 708 C CA . GLN A 1 90 ? -1.591 4.190 12.330 1.00 60.16 90 GLN A CA 1
ATOM 709 C C . GLN A 1 90 ? -2.539 4.387 11.139 1.00 60.16 90 GLN A C 1
ATOM 711 O O . GLN A 1 90 ? -3.728 4.092 11.236 1.00 60.16 90 GLN A O 1
ATOM 716 N N . TRP A 1 91 ? -1.993 4.791 9.988 1.00 66.00 91 TRP A N 1
ATOM 717 C CA . TRP A 1 91 ? -2.714 4.885 8.725 1.00 66.00 91 TRP A CA 1
ATOM 718 C C . TRP A 1 91 ? -3.291 3.540 8.255 1.00 66.00 91 TRP A C 1
ATOM 720 O O . TRP A 1 91 ? -4.399 3.537 7.732 1.00 66.00 91 TRP A O 1
ATOM 730 N N . LEU A 1 92 ? -2.631 2.399 8.503 1.00 68.75 92 LEU A N 1
ATOM 731 C CA . LEU A 1 92 ? -3.173 1.072 8.174 1.00 68.75 92 LEU A CA 1
ATOM 732 C C . LEU A 1 92 ? -4.409 0.751 9.014 1.00 68.75 92 LEU A C 1
ATOM 734 O O . LEU A 1 92 ? -5.378 0.213 8.492 1.00 68.75 92 LEU A O 1
ATOM 738 N N . HIS A 1 93 ? -4.407 1.117 10.299 1.00 64.81 93 HIS A N 1
ATOM 739 C CA . HIS A 1 93 ? -5.574 0.937 11.164 1.00 64.81 93 HIS A CA 1
ATOM 740 C C . HIS A 1 93 ? -6.721 1.869 10.758 1.00 64.81 93 HIS A C 1
ATOM 742 O O . HIS A 1 93 ? -7.874 1.457 10.775 1.00 64.81 93 HIS A O 1
ATOM 748 N N . VAL A 1 94 ? -6.419 3.100 10.337 1.00 70.38 94 VAL A N 1
ATOM 749 C CA . VAL A 1 94 ? -7.420 4.042 9.811 1.00 70.38 94 VAL A CA 1
ATOM 750 C C . VAL A 1 94 ? -8.009 3.546 8.491 1.00 70.38 94 VAL A C 1
ATOM 752 O O . VAL A 1 94 ? -9.226 3.568 8.340 1.00 70.38 94 VAL A O 1
ATOM 755 N N . ILE A 1 95 ? -7.183 3.048 7.566 1.00 71.44 95 ILE A N 1
ATOM 756 C CA . ILE A 1 95 ? -7.660 2.425 6.324 1.00 71.44 95 ILE A CA 1
ATOM 757 C C . ILE A 1 95 ? -8.492 1.190 6.639 1.00 71.44 95 ILE A C 1
ATOM 759 O O . ILE A 1 95 ? -9.558 1.032 6.063 1.00 71.44 95 ILE A O 1
ATOM 763 N N . TRP A 1 96 ? -8.049 0.347 7.570 1.00 70.06 96 TRP A N 1
ATOM 764 C CA . TRP A 1 96 ? -8.787 -0.842 7.982 1.00 70.06 96 TRP A CA 1
ATOM 765 C C . TRP A 1 96 ? -10.142 -0.487 8.595 1.00 70.06 96 TRP A C 1
ATOM 767 O O . TRP A 1 96 ? -11.152 -1.058 8.207 1.00 70.06 96 TRP A O 1
ATOM 777 N N . LEU A 1 97 ? -10.198 0.492 9.499 1.00 72.31 97 LEU A N 1
ATOM 778 C CA . LEU A 1 97 ? -11.449 0.960 10.095 1.00 72.31 97 LEU A CA 1
ATOM 779 C C . LEU A 1 97 ? -12.361 1.637 9.069 1.00 72.31 97 LEU A C 1
ATOM 781 O O . LEU A 1 97 ? -13.560 1.394 9.092 1.00 72.31 97 LEU A O 1
ATOM 785 N N . TRP A 1 98 ? -11.817 2.437 8.149 1.00 73.25 98 TRP A N 1
ATOM 786 C CA . TRP A 1 98 ? -12.577 3.029 7.045 1.00 73.25 98 TRP A CA 1
ATOM 787 C C . TRP A 1 98 ? -13.139 1.954 6.109 1.00 73.25 98 TRP A C 1
ATOM 789 O O . TRP A 1 98 ? -14.307 2.004 5.728 1.00 73.25 98 TRP A O 1
ATOM 799 N N . LEU A 1 99 ? -12.319 0.955 5.779 1.00 69.31 99 LEU A N 1
ATOM 800 C CA . LEU A 1 99 ? -12.678 -0.182 4.941 1.00 69.31 99 LEU A CA 1
ATOM 801 C C . LEU A 1 99 ? -13.760 -1.027 5.616 1.00 69.31 99 LEU A C 1
ATOM 803 O O . LEU A 1 99 ? -14.731 -1.393 4.961 1.00 69.31 99 LEU A O 1
ATOM 807 N N . MET A 1 100 ? -13.634 -1.284 6.919 1.00 67.50 100 MET A N 1
ATOM 808 C CA . MET A 1 100 ? -14.618 -2.022 7.707 1.00 67.50 100 MET A CA 1
ATOM 809 C C . MET A 1 100 ? -15.912 -1.236 7.911 1.00 67.50 100 MET A C 1
ATOM 811 O O . MET A 1 100 ? -16.970 -1.829 7.765 1.00 67.50 100 MET A O 1
ATOM 815 N N . ASP A 1 101 ? -15.872 0.066 8.197 1.00 70.00 101 ASP A N 1
ATOM 816 C CA . ASP A 1 101 ? -17.072 0.909 8.347 1.00 70.00 101 ASP A CA 1
ATOM 817 C C . ASP A 1 101 ? -17.842 1.026 7.028 1.00 70.00 101 ASP A C 1
ATOM 819 O O . ASP A 1 101 ? -19.070 0.931 6.991 1.00 70.00 101 ASP A O 1
ATOM 823 N N . LYS A 1 102 ? -17.112 1.116 5.907 1.00 62.47 102 LYS A N 1
ATOM 824 C CA . LYS A 1 102 ? -17.702 0.921 4.588 1.00 62.47 102 LYS A CA 1
ATOM 825 C C . LYS A 1 102 ? -18.287 -0.482 4.507 1.00 62.47 102 LYS A C 1
ATOM 827 O O . LYS A 1 102 ? -19.500 -0.580 4.454 1.00 62.47 102 LYS A O 1
ATOM 832 N N . LEU A 1 103 ? -17.499 -1.553 4.538 1.00 58.94 103 LEU A N 1
ATOM 833 C CA . LEU A 1 103 ? -17.956 -2.932 4.295 1.00 58.94 103 LEU A CA 1
ATOM 834 C C . LEU A 1 103 ? -19.108 -3.392 5.204 1.00 58.94 103 LEU A C 1
ATOM 836 O O . LEU A 1 103 ? -20.073 -3.961 4.705 1.00 58.94 103 LEU A O 1
ATOM 840 N N . THR A 1 104 ? -19.069 -3.102 6.504 1.00 61.00 104 THR A N 1
ATOM 841 C CA . THR A 1 104 ? -20.111 -3.510 7.468 1.00 61.00 104 THR A CA 1
ATOM 842 C C . THR A 1 104 ? -21.434 -2.770 7.286 1.00 61.00 104 THR A C 1
ATOM 844 O O . THR A 1 104 ? -22.470 -3.255 7.738 1.00 61.00 104 THR A O 1
ATOM 847 N N . ARG A 1 105 ? -21.452 -1.659 6.538 1.00 55.06 105 ARG A N 1
ATOM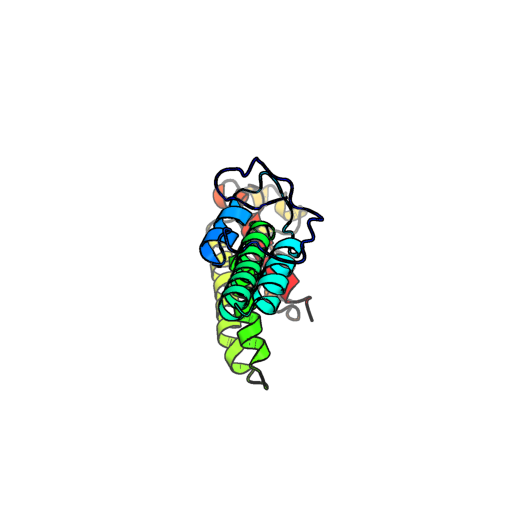 848 C CA . ARG A 1 105 ? -22.681 -0.969 6.125 1.00 55.06 105 ARG A CA 1
ATOM 849 C C . ARG A 1 105 ? -23.250 -1.473 4.789 1.00 55.06 105 ARG A C 1
ATOM 851 O O . ARG A 1 105 ? -23.908 -0.700 4.096 1.00 55.06 105 ARG A O 1
ATOM 858 N N . HIS A 1 106 ? -23.010 -2.728 4.394 1.00 56.38 106 HIS A N 1
ATOM 859 C CA . HIS A 1 106 ? -23.483 -3.242 3.100 1.00 56.38 106 HIS A CA 1
ATOM 860 C C . HIS A 1 106 ? -24.409 -4.454 3.204 1.00 56.38 106 HIS A C 1
ATOM 862 O O . HIS A 1 106 ? -23.984 -5.605 3.235 1.00 56.38 106 HIS A O 1
ATOM 868 N N . GLY A 1 107 ? -25.699 -4.160 3.046 1.00 53.91 107 GLY A N 1
ATOM 869 C CA . GLY A 1 107 ? -26.438 -4.781 1.953 1.00 53.91 107 GLY A CA 1
ATOM 870 C C . GLY A 1 107 ? -25.980 -4.151 0.627 1.00 53.91 107 GLY A C 1
ATOM 871 O O . GLY A 1 107 ? -26.127 -2.952 0.431 1.00 53.91 107 GLY A O 1
ATOM 872 N N . TYR A 1 108 ? -25.333 -4.960 -0.211 1.00 53.47 108 TYR A N 1
ATOM 873 C CA . TYR A 1 108 ? -24.955 -4.782 -1.623 1.00 53.47 108 TYR A CA 1
ATOM 874 C C . TYR A 1 108 ? -25.350 -3.469 -2.358 1.00 53.47 108 TYR A C 1
ATOM 876 O O . TYR A 1 108 ? -26.421 -3.379 -2.950 1.00 53.47 108 TYR A O 1
ATOM 884 N N . GLU A 1 109 ? -24.404 -2.525 -2.492 1.00 66.44 109 GLU A N 1
ATOM 885 C CA . GLU A 1 109 ? -24.346 -1.578 -3.632 1.00 66.44 109 GLU A CA 1
ATOM 886 C C . GLU A 1 109 ? -22.921 -1.509 -4.253 1.00 66.44 109 GLU A C 1
ATOM 888 O O . GLU A 1 109 ? -22.197 -0.528 -4.051 1.00 66.44 109 GLU A O 1
ATOM 893 N N . PRO A 1 110 ? -22.481 -2.547 -5.001 1.00 60.75 110 PRO A N 1
ATOM 894 C CA . PRO A 1 110 ? -21.166 -2.650 -5.664 1.00 60.75 110 PRO A CA 1
ATOM 895 C C . PRO A 1 110 ? -20.675 -1.408 -6.434 1.00 60.75 110 PRO A C 1
ATOM 897 O O . PRO A 1 110 ? -19.476 -1.153 -6.535 1.00 60.75 110 PRO A O 1
ATOM 900 N N . TRP A 1 111 ? -21.589 -0.590 -6.945 1.00 72.19 111 TRP A N 1
ATOM 901 C CA . TRP A 1 111 ? -21.324 0.578 -7.791 1.00 72.19 111 TRP A CA 1
ATOM 902 C C . TRP A 1 111 ? -20.615 1.707 -7.036 1.00 72.19 111 TRP A C 1
ATOM 904 O O . TRP A 1 111 ? -19.907 2.502 -7.649 1.00 72.19 111 TRP A O 1
ATOM 914 N N . ARG A 1 112 ? -20.721 1.756 -5.701 1.00 72.44 112 ARG A N 1
ATOM 915 C CA . ARG A 1 112 ? -20.020 2.766 -4.889 1.00 72.44 112 ARG A CA 1
ATOM 916 C C . ARG A 1 112 ? -18.534 2.473 -4.691 1.00 72.44 112 ARG A C 1
ATOM 918 O O . ARG A 1 112 ? -17.813 3.370 -4.266 1.00 72.44 112 ARG A O 1
ATOM 925 N N . VAL A 1 113 ? -18.080 1.249 -4.962 1.00 72.06 113 VAL A N 1
ATOM 926 C CA . VAL A 1 113 ? -16.670 0.840 -4.813 1.00 72.06 113 VAL A CA 1
ATOM 927 C C . VAL A 1 113 ? -15.873 1.123 -6.092 1.00 72.06 113 VAL A C 1
ATOM 929 O O . VAL A 1 113 ? -14.691 1.453 -6.023 1.00 72.06 113 VAL A O 1
ATOM 932 N N . LEU A 1 114 ? -16.546 1.113 -7.247 1.00 78.81 114 LEU A N 1
ATOM 933 C CA . LEU A 1 114 ? -15.964 1.395 -8.562 1.00 78.81 114 LEU A CA 1
ATOM 934 C C . LEU A 1 114 ? -15.103 2.668 -8.645 1.00 78.81 114 LEU A C 1
ATOM 936 O O . LEU A 1 114 ? -13.992 2.564 -9.160 1.00 78.81 114 LEU A O 1
ATOM 940 N N . PRO A 1 115 ? -15.516 3.853 -8.148 1.00 82.50 115 PRO A N 1
ATOM 941 C CA . PRO A 1 115 ? -14.669 5.043 -8.252 1.00 82.50 115 PRO A CA 1
ATOM 942 C C . PRO A 1 115 ? -13.365 4.916 -7.454 1.00 82.50 115 PRO A C 1
ATOM 944 O O . PRO A 1 115 ? -12.345 5.448 -7.876 1.00 82.50 115 PRO A O 1
ATOM 947 N N . TYR A 1 116 ? -13.364 4.187 -6.336 1.00 76.25 116 TYR A N 1
ATOM 948 C CA . TYR A 1 116 ? -12.153 3.959 -5.543 1.00 76.25 116 TYR A CA 1
ATOM 949 C C . TYR A 1 116 ? -11.203 2.988 -6.247 1.00 76.25 116 TYR A C 1
ATOM 951 O O . TYR A 1 116 ? -10.007 3.246 -6.327 1.00 76.25 116 TYR A O 1
ATOM 959 N N . VAL A 1 117 ? -11.751 1.914 -6.818 1.00 76.25 117 VAL A N 1
ATOM 960 C CA . VAL A 1 117 ? -11.028 0.942 -7.656 1.00 76.25 117 VAL A CA 1
ATOM 961 C C . VAL A 1 117 ? -10.386 1.650 -8.853 1.00 76.25 117 VAL A C 1
ATOM 963 O O . VAL A 1 117 ? -9.186 1.514 -9.082 1.00 76.25 117 VAL A O 1
ATOM 966 N N . LEU A 1 118 ? -11.149 2.491 -9.557 1.00 82.44 118 LEU A N 1
ATOM 967 C CA . LEU A 1 118 ? -10.649 3.290 -10.677 1.00 82.44 118 LEU A CA 1
ATOM 968 C C . LEU A 1 118 ? -9.595 4.317 -10.248 1.00 82.44 118 LEU A C 1
ATOM 970 O O . LEU A 1 118 ? -8.625 4.519 -10.971 1.00 82.44 118 LEU A O 1
ATOM 974 N N . ALA A 1 119 ? -9.748 4.948 -9.081 1.00 82.12 119 ALA A N 1
ATOM 975 C CA . ALA A 1 119 ? -8.755 5.885 -8.559 1.00 82.12 119 ALA A CA 1
ATOM 976 C C . ALA A 1 119 ? -7.422 5.190 -8.239 1.00 82.12 119 ALA A C 1
ATOM 978 O O . ALA A 1 119 ? -6.361 5.720 -8.564 1.00 82.12 119 ALA A O 1
ATOM 979 N N . VAL A 1 120 ? -7.467 3.993 -7.645 1.00 77.62 120 VAL A N 1
ATOM 980 C CA . VAL A 1 120 ? -6.270 3.186 -7.364 1.00 77.62 120 VAL A CA 1
ATOM 981 C C . VAL A 1 120 ? -5.591 2.742 -8.660 1.00 77.62 120 VAL A C 1
ATOM 983 O O . VAL A 1 120 ? -4.371 2.867 -8.775 1.00 77.62 120 VAL A O 1
ATOM 986 N N . TRP A 1 121 ? -6.366 2.300 -9.653 1.00 83.62 121 TRP A N 1
ATOM 987 C CA . TRP A 1 121 ? -5.846 1.960 -10.979 1.00 83.62 121 TRP A CA 1
ATOM 988 C C . TRP A 1 121 ? -5.199 3.170 -11.677 1.00 83.62 121 TRP A C 1
ATOM 990 O O . TRP A 1 121 ? -4.081 3.071 -12.187 1.00 83.62 121 TRP A O 1
ATOM 1000 N N . ALA A 1 122 ? -5.845 4.342 -11.642 1.00 82.69 122 ALA A N 1
ATOM 1001 C CA . ALA A 1 122 ? -5.309 5.574 -12.223 1.00 82.69 122 ALA A CA 1
ATOM 1002 C C . ALA A 1 122 ? -4.007 6.025 -11.538 1.00 82.69 122 ALA A C 1
ATOM 1004 O O . ALA A 1 122 ? -3.091 6.506 -12.206 1.00 82.69 122 ALA A O 1
ATOM 1005 N N . LEU A 1 123 ? -3.896 5.826 -10.219 1.00 82.62 123 LEU A N 1
ATOM 1006 C CA . LEU A 1 123 ? -2.660 6.065 -9.475 1.00 82.62 123 LEU A CA 1
ATOM 1007 C C . LEU A 1 123 ? -1.524 5.163 -9.984 1.00 82.62 123 LEU A C 1
ATOM 1009 O O . LEU A 1 123 ? -0.428 5.656 -10.248 1.00 82.62 123 LEU A O 1
ATOM 1013 N N . GLY A 1 124 ? -1.791 3.865 -10.168 1.00 77.19 124 GLY A N 1
ATOM 1014 C CA . GLY A 1 124 ? -0.821 2.908 -10.709 1.00 77.19 124 GLY A CA 1
ATOM 1015 C C . GLY A 1 124 ? -0.357 3.288 -12.110 1.00 77.19 124 GLY A C 1
ATOM 1016 O O . GLY A 1 124 ? 0.842 3.347 -12.375 1.00 77.19 124 GLY A O 1
ATOM 1017 N N . TRP A 1 125 ? -1.295 3.650 -12.988 1.00 84.19 125 TRP A N 1
ATOM 1018 C CA . TRP A 1 125 ? -0.972 4.157 -14.321 1.00 84.19 125 TRP A CA 1
ATOM 1019 C C . TRP A 1 125 ? -0.061 5.395 -14.272 1.00 84.19 125 TRP A C 1
ATOM 1021 O O . TRP A 1 125 ? 0.927 5.454 -15.007 1.00 84.19 125 TRP A O 1
ATOM 1031 N N . GLY A 1 126 ? -0.336 6.350 -13.378 1.00 83.00 126 GLY A N 1
ATOM 1032 C CA . GLY A 1 126 ? 0.515 7.525 -13.176 1.00 83.00 126 GLY A CA 1
ATOM 1033 C C . GLY A 1 126 ? 1.947 7.161 -12.772 1.00 83.00 126 GLY A C 1
ATOM 1034 O O . GLY A 1 126 ? 2.896 7.668 -13.367 1.00 83.00 126 GLY A O 1
ATOM 1035 N N . ILE A 1 127 ? 2.108 6.233 -11.823 1.00 82.31 127 ILE A N 1
ATOM 1036 C CA . ILE A 1 127 ? 3.421 5.754 -11.356 1.00 82.31 127 ILE A CA 1
ATOM 1037 C C . ILE A 1 127 ? 4.188 5.048 -12.486 1.00 82.31 127 ILE A C 1
ATOM 1039 O O . ILE A 1 127 ? 5.373 5.317 -12.701 1.00 82.31 127 ILE A O 1
ATOM 1043 N N . TYR A 1 128 ? 3.533 4.165 -13.245 1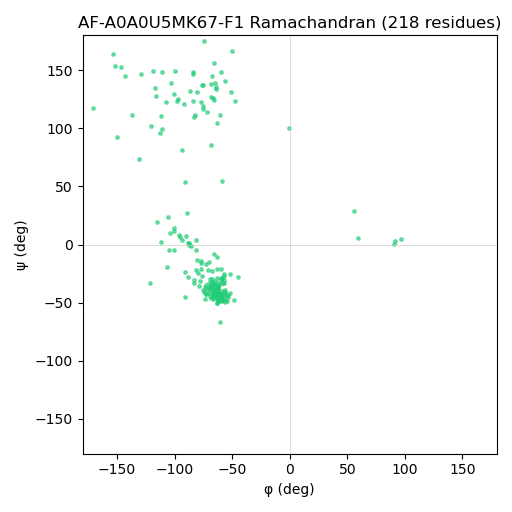.00 81.69 128 TYR A N 1
ATOM 1044 C CA . TYR A 1 128 ? 4.179 3.460 -14.358 1.00 81.69 128 TYR A CA 1
ATOM 1045 C C . TYR A 1 128 ? 4.525 4.395 -15.522 1.00 81.69 128 TYR A C 1
ATOM 1047 O O . TYR A 1 128 ? 5.574 4.254 -16.146 1.00 81.69 128 TYR A O 1
ATOM 1055 N N . SER A 1 129 ? 3.684 5.395 -15.794 1.00 84.06 129 SER A N 1
ATOM 1056 C CA . SER A 1 129 ? 3.987 6.405 -16.808 1.00 84.06 129 SER A CA 1
ATOM 1057 C C . SER A 1 129 ? 5.160 7.292 -16.402 1.00 84.06 129 SER A C 1
ATOM 1059 O O . SER A 1 129 ? 5.920 7.719 -17.268 1.00 84.06 129 SER A O 1
ATOM 1061 N N . ASP A 1 130 ? 5.296 7.604 -15.117 1.00 81.56 130 ASP A N 1
ATOM 1062 C CA . ASP A 1 130 ? 6.400 8.410 -14.609 1.00 81.56 130 ASP A CA 1
ATOM 1063 C C . ASP A 1 130 ? 7.722 7.625 -14.597 1.00 81.56 130 ASP A C 1
ATOM 1065 O O . ASP A 1 130 ? 8.747 8.120 -15.063 1.00 81.56 130 ASP A O 1
ATOM 1069 N N . THR A 1 131 ? 7.699 6.360 -14.178 1.00 78.38 131 THR A N 1
ATOM 1070 C CA . THR A 1 131 ? 8.888 5.486 -14.207 1.00 78.38 131 THR A CA 1
ATOM 1071 C C . THR A 1 131 ? 9.407 5.220 -15.623 1.00 78.38 131 THR A C 1
ATOM 1073 O O . THR A 1 131 ? 10.623 5.198 -15.828 1.00 78.38 131 THR A O 1
ATOM 1076 N N . ASP A 1 132 ? 8.525 5.085 -16.616 1.00 81.62 132 ASP A N 1
ATOM 1077 C CA . ASP A 1 132 ? 8.905 4.947 -18.029 1.00 81.62 132 ASP A CA 1
ATOM 1078 C C . ASP A 1 132 ? 9.600 6.189 -18.590 1.00 81.62 132 ASP A C 1
ATOM 1080 O O . ASP A 1 132 ? 10.647 6.081 -19.227 1.00 81.62 132 ASP A O 1
ATOM 1084 N N . ARG A 1 133 ? 9.093 7.388 -18.267 1.00 80.56 133 ARG A N 1
ATOM 1085 C CA . ARG A 1 133 ? 9.734 8.661 -18.654 1.00 80.56 133 ARG A CA 1
ATOM 1086 C C . ARG A 1 133 ? 11.170 8.778 -18.149 1.00 80.56 133 ARG A C 1
ATOM 1088 O O . ARG A 1 133 ? 11.977 9.465 -18.766 1.00 80.56 133 ARG A O 1
ATOM 1095 N N . HIS A 1 134 ? 11.482 8.108 -17.043 1.00 78.12 134 HIS A N 1
ATOM 1096 C CA . HIS A 1 134 ? 12.811 8.076 -16.436 1.00 78.12 134 HIS A CA 1
ATOM 1097 C C . HIS A 1 134 ? 13.598 6.797 -16.764 1.00 78.12 134 HIS A C 1
ATOM 1099 O O . HIS A 1 134 ? 14.633 6.535 -16.143 1.00 78.12 134 HIS A O 1
ATOM 1105 N N . PHE A 1 135 ? 13.109 6.002 -17.723 1.00 73.81 135 PHE A N 1
ATOM 1106 C CA . PHE A 1 135 ? 13.721 4.763 -18.199 1.00 73.81 135 PHE A CA 1
ATOM 1107 C C . PHE A 1 135 ? 13.990 3.729 -17.104 1.00 73.81 135 PHE A C 1
ATOM 1109 O O . PHE A 1 135 ? 14.912 2.919 -17.190 1.00 73.81 135 PHE A O 1
ATOM 1116 N N . ALA A 1 136 ? 13.168 3.759 -16.059 1.00 78.44 136 ALA A N 1
ATOM 1117 C CA . ALA A 1 136 ? 13.249 2.843 -14.936 1.00 78.44 136 ALA A CA 1
ATOM 1118 C C . ALA A 1 136 ? 12.442 1.557 -15.158 1.00 78.44 136 ALA A C 1
ATOM 1120 O O . ALA A 1 136 ? 12.419 0.703 -14.275 1.00 78.44 136 ALA A O 1
ATOM 1121 N N . MET A 1 137 ? 11.804 1.400 -16.321 1.00 82.12 137 MET A N 1
ATOM 1122 C CA . MET A 1 137 ? 11.220 0.135 -16.759 1.00 82.12 137 MET A CA 1
ATOM 1123 C C . MET A 1 137 ? 12.246 -0.636 -17.583 1.00 82.12 137 MET A C 1
ATOM 1125 O O . MET A 1 137 ? 12.751 -0.157 -18.600 1.00 82.12 137 MET A O 1
ATOM 1129 N N . VAL A 1 138 ? 12.563 -1.841 -17.119 1.00 84.50 138 VAL A N 1
ATOM 1130 C CA . VAL A 1 138 ? 13.572 -2.712 -17.719 1.00 84.50 138 VAL A CA 1
ATOM 1131 C C . VAL A 1 138 ? 12.941 -4.024 -18.186 1.00 84.50 138 VAL A C 1
ATOM 1133 O O . VAL A 1 138 ? 11.978 -4.492 -17.572 1.00 84.50 138 VAL A O 1
ATOM 1136 N N . PRO A 1 139 ? 13.476 -4.649 -19.250 1.00 85.88 139 PRO A N 1
ATOM 1137 C CA . PRO A 1 139 ? 13.100 -5.989 -19.662 1.00 85.88 139 PRO A CA 1
ATOM 1138 C C . PRO A 1 139 ? 13.172 -6.970 -18.491 1.00 85.88 139 PRO A C 1
ATOM 1140 O O . PRO A 1 139 ? 14.174 -7.038 -17.772 1.00 85.88 139 PRO A O 1
ATOM 1143 N N . ALA A 1 140 ? 12.117 -7.760 -18.312 1.00 84.50 140 ALA A N 1
ATOM 1144 C CA . ALA A 1 140 ? 12.088 -8.817 -17.310 1.00 84.50 140 ALA A CA 1
ATOM 1145 C C . ALA A 1 140 ? 13.087 -9.936 -17.645 1.00 84.50 140 ALA A C 1
ATOM 1147 O O . ALA A 1 140 ? 13.709 -10.508 -16.750 1.00 84.50 140 ALA A O 1
ATOM 1148 N N . LYS A 1 141 ? 13.293 -10.212 -18.940 1.00 83.69 141 LYS A N 1
ATOM 1149 C CA . LYS A 1 141 ? 14.182 -11.277 -19.414 1.00 83.69 141 LYS A CA 1
ATOM 1150 C C . LYS A 1 141 ? 15.652 -10.890 -19.269 1.00 83.69 141 LYS A C 1
ATOM 1152 O O . LYS A 1 141 ? 16.145 -10.017 -19.984 1.00 83.69 141 LYS A O 1
ATOM 1157 N N . GLU A 1 142 ? 16.371 -11.639 -18.435 1.00 79.75 142 GLU A N 1
ATOM 1158 C CA . GLU A 1 142 ? 17.799 -11.439 -18.146 1.00 79.75 142 GLU A CA 1
ATOM 1159 C C . GLU A 1 142 ? 18.664 -11.366 -19.414 1.00 79.75 142 GLU A C 1
ATOM 1161 O O . GLU A 1 142 ? 19.493 -10.475 -19.551 1.00 79.75 142 GLU A O 1
ATOM 1166 N N . ARG A 1 143 ? 18.399 -12.225 -20.409 1.00 80.25 143 ARG A N 1
ATOM 1167 C CA . ARG A 1 143 ? 19.127 -12.229 -21.694 1.00 80.25 143 ARG A CA 1
ATOM 1168 C C . ARG A 1 143 ? 19.054 -10.907 -22.468 1.00 80.25 143 ARG A C 1
ATOM 1170 O O . ARG A 1 143 ? 19.930 -10.622 -23.274 1.00 80.25 143 ARG A O 1
ATOM 1177 N N . VAL A 1 144 ? 17.971 -10.147 -22.292 1.00 81.56 144 VAL A N 1
ATOM 1178 C CA . VAL A 1 144 ? 17.766 -8.850 -22.955 1.00 81.56 144 VAL A CA 1
ATOM 1179 C C . VAL A 1 144 ? 18.327 -7.743 -22.074 1.00 81.56 144 VAL A C 1
ATOM 1181 O O . VAL A 1 144 ? 19.075 -6.896 -22.551 1.00 81.56 144 VAL A O 1
ATOM 1184 N N . TYR A 1 145 ? 18.021 -7.820 -20.783 1.00 77.56 145 TYR A N 1
ATOM 1185 C CA . TYR A 1 145 ? 18.508 -6.940 -19.729 1.00 77.56 145 TYR A CA 1
ATOM 1186 C C . TYR A 1 145 ? 20.042 -6.827 -19.676 1.00 77.56 145 TYR A C 1
ATOM 1188 O O . TYR A 1 145 ? 20.569 -5.725 -19.574 1.00 77.56 145 TYR A O 1
ATOM 1196 N N . MET A 1 146 ? 20.757 -7.950 -19.806 1.00 78.38 146 MET A N 1
ATOM 1197 C CA . MET A 1 146 ? 22.226 -8.013 -19.772 1.00 78.38 146 MET A CA 1
ATOM 1198 C C . MET A 1 146 ? 22.887 -7.789 -21.140 1.00 78.38 146 MET A C 1
ATOM 1200 O O . MET A 1 146 ? 24.107 -7.879 -21.254 1.00 78.38 146 MET A O 1
ATOM 1204 N N . SER A 1 147 ? 22.114 -7.540 -22.201 1.00 82.06 147 SER A N 1
ATOM 1205 C CA . SER A 1 147 ? 22.695 -7.337 -23.529 1.00 82.06 147 SER A CA 1
ATOM 1206 C C . SER A 1 147 ? 23.349 -5.957 -23.643 1.00 82.06 147 SER A C 1
ATOM 1208 O O . SER A 1 147 ? 22.771 -4.951 -23.236 1.00 82.06 147 SER A O 1
ATOM 1210 N N . GLU A 1 148 ? 24.531 -5.898 -24.259 1.00 80.50 148 GLU A N 1
ATOM 1211 C CA . GLU A 1 148 ? 25.266 -4.645 -24.501 1.00 80.50 148 GLU A CA 1
ATOM 1212 C C . GLU A 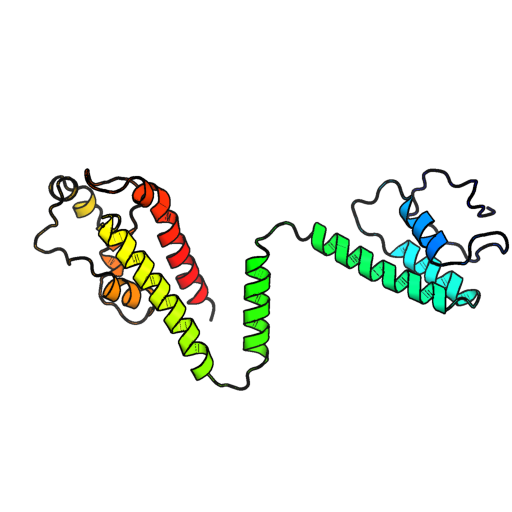1 148 ? 24.412 -3.636 -25.286 1.00 80.50 148 GLU A C 1
ATOM 1214 O O . GLU A 1 148 ? 24.313 -2.467 -24.922 1.00 80.50 148 GLU A O 1
ATOM 1219 N N . LYS A 1 149 ? 23.647 -4.132 -26.269 1.00 81.69 149 LYS A N 1
ATOM 1220 C CA . LYS A 1 149 ? 22.680 -3.336 -27.039 1.00 81.69 149 LYS A CA 1
ATOM 1221 C C . LYS A 1 149 ? 21.641 -2.644 -26.153 1.00 81.69 149 LYS A C 1
ATOM 1223 O O . LYS A 1 149 ? 21.313 -1.488 -26.400 1.00 81.69 149 LYS A O 1
ATOM 1228 N N . TYR A 1 150 ? 21.135 -3.317 -25.117 1.00 81.81 150 TYR A N 1
ATOM 1229 C CA . TYR A 1 150 ? 20.161 -2.719 -24.204 1.00 81.81 150 TYR A CA 1
ATOM 1230 C C . TYR A 1 150 ? 20.796 -1.685 -23.268 1.00 81.81 150 TYR A C 1
ATOM 1232 O O . TYR A 1 150 ? 20.192 -0.641 -23.019 1.00 81.81 150 TYR A O 1
ATOM 1240 N N . GLN A 1 151 ? 22.030 -1.922 -22.811 1.00 79.75 151 GLN A N 1
ATOM 1241 C CA . GLN A 1 151 ? 22.791 -0.953 -22.011 1.00 79.75 151 GLN A CA 1
ATOM 1242 C C . GLN A 1 151 ? 23.084 0.342 -22.789 1.00 79.75 151 GLN A C 1
ATOM 1244 O O . GLN A 1 151 ? 23.153 1.423 -22.199 1.00 79.75 151 GLN A O 1
ATOM 1249 N N . GLU A 1 152 ? 23.193 0.240 -24.115 1.00 81.31 152 GLU A N 1
ATOM 1250 C CA . GLU A 1 152 ? 23.297 1.362 -25.055 1.00 81.31 152 GLU A CA 1
ATOM 1251 C C . GLU A 1 152 ? 21.944 2.010 -25.409 1.00 81.31 152 GLU A C 1
ATOM 1253 O O . GLU A 1 152 ? 21.915 3.023 -26.105 1.00 81.31 152 GLU A O 1
ATOM 1258 N N . GLY A 1 153 ? 20.819 1.469 -24.926 1.00 80.25 153 GLY A N 1
ATOM 1259 C CA . GLY A 1 153 ? 19.476 2.012 -25.169 1.00 80.25 153 GLY A CA 1
ATOM 1260 C C . GLY A 1 153 ? 18.700 1.372 -26.319 1.00 80.25 153 GLY A C 1
ATOM 1261 O O . GLY A 1 153 ? 17.585 1.807 -26.609 1.00 80.25 153 GLY A O 1
ATOM 1262 N N . ALA A 1 154 ? 19.228 0.325 -26.955 1.00 81.88 154 ALA A N 1
ATOM 1263 C CA . ALA A 1 154 ? 18.557 -0.391 -28.034 1.00 81.88 154 ALA A CA 1
ATOM 1264 C C . ALA A 1 154 ? 17.854 -1.667 -27.536 1.00 81.88 154 ALA A C 1
ATOM 1266 O O . ALA A 1 154 ? 18.467 -2.584 -26.991 1.00 81.88 154 ALA A O 1
ATOM 1267 N N . LEU A 1 155 ? 16.547 -1.765 -27.786 1.00 84.06 155 LEU A N 1
ATOM 1268 C CA . LEU A 1 155 ? 15.773 -2.989 -27.555 1.00 84.06 155 LEU A CA 1
ATOM 1269 C C . LEU A 1 155 ? 15.896 -3.949 -28.752 1.00 84.06 155 LEU A C 1
ATOM 1271 O O . LEU A 1 155 ? 15.969 -3.489 -29.896 1.00 84.06 155 LEU A O 1
ATOM 1275 N N . PRO A 1 156 ? 15.871 -5.279 -28.531 1.00 84.88 156 PRO A N 1
ATOM 1276 C CA . PRO A 1 156 ? 15.782 -6.241 -29.622 1.00 84.88 156 PRO A CA 1
ATOM 1277 C C . PRO A 1 156 ? 14.543 -5.970 -30.494 1.00 84.88 156 PRO A C 1
ATOM 1279 O O . PRO A 1 156 ? 13.477 -5.707 -29.937 1.00 84.88 156 PRO A O 1
ATOM 1282 N N . PRO A 1 157 ? 14.627 -6.097 -31.832 1.00 81.88 157 PRO A N 1
ATOM 1283 C CA . PRO A 1 157 ? 13.511 -5.782 -32.732 1.00 81.88 157 PRO A CA 1
ATOM 1284 C C . PRO A 1 157 ? 12.223 -6.563 -32.437 1.00 81.88 157 PRO A C 1
ATOM 1286 O O . PRO A 1 157 ? 11.129 -6.066 -32.671 1.00 81.88 157 PRO A O 1
ATOM 1289 N N . GLN A 1 158 ? 12.361 -7.782 -31.911 1.00 84.06 158 GLN A N 1
ATOM 1290 C CA . GLN A 1 158 ? 11.252 -8.664 -31.544 1.00 84.06 158 GLN A CA 1
ATOM 1291 C C . GLN A 1 158 ? 10.704 -8.451 -30.119 1.00 84.06 158 GLN A C 1
ATOM 1293 O O . GLN A 1 158 ? 9.808 -9.185 -29.712 1.00 84.06 158 GLN A O 1
ATOM 1298 N N . TYR A 1 159 ? 11.257 -7.519 -29.331 1.00 84.56 159 TYR A N 1
ATOM 1299 C CA . TYR A 1 159 ? 10.798 -7.267 -27.961 1.00 84.56 159 TYR A CA 1
ATOM 1300 C C . TYR A 1 159 ? 9.633 -6.267 -27.951 1.00 84.56 159 TYR A C 1
ATOM 1302 O O . TYR A 1 159 ? 9.746 -5.212 -28.586 1.00 84.56 159 TYR A O 1
ATOM 1310 N N . PRO A 1 160 ? 8.525 -6.542 -27.237 1.00 86.75 160 PRO A N 1
ATOM 1311 C CA . PRO A 1 160 ? 7.407 -5.611 -27.174 1.00 86.75 160 PRO A CA 1
ATOM 1312 C C . PRO A 1 160 ? 7.832 -4.316 -26.484 1.00 86.75 160 PRO A C 1
ATOM 1314 O O . PRO A 1 160 ? 8.493 -4.339 -25.447 1.00 86.75 160 PRO A O 1
ATOM 1317 N N . ARG A 1 161 ? 7.437 -3.170 -27.046 1.00 85.81 161 ARG A N 1
ATOM 1318 C CA . ARG A 1 161 ? 7.656 -1.873 -26.397 1.00 85.81 161 ARG A CA 1
ATOM 1319 C C . ARG A 1 161 ? 6.807 -1.771 -25.134 1.00 85.81 161 ARG A C 1
ATOM 1321 O O . ARG A 1 161 ? 5.684 -2.278 -25.095 1.00 85.81 161 ARG A O 1
ATOM 1328 N N . PHE A 1 162 ? 7.354 -1.098 -24.131 1.00 86.62 162 PHE A N 1
ATOM 1329 C CA . PHE A 1 162 ? 6.632 -0.826 -22.902 1.00 86.62 162 PHE A CA 1
ATOM 1330 C C . PHE A 1 162 ? 5.441 0.097 -23.171 1.00 86.62 162 PHE A C 1
ATOM 1332 O O . PHE A 1 162 ? 5.549 1.061 -23.935 1.00 86.62 162 PHE A O 1
ATOM 1339 N N . ASN A 1 163 ? 4.308 -0.190 -22.536 1.00 86.50 163 ASN A N 1
ATOM 1340 C CA . ASN A 1 163 ? 3.165 0.710 -22.501 1.00 86.50 163 ASN A CA 1
ATOM 1341 C C . ASN A 1 163 ? 2.586 0.748 -21.083 1.00 86.50 163 ASN A C 1
ATOM 1343 O O . ASN A 1 163 ? 1.974 -0.219 -20.635 1.00 86.50 163 ASN A O 1
ATOM 1347 N N . ALA A 1 164 ? 2.735 1.892 -20.407 1.00 85.44 164 ALA A N 1
ATOM 1348 C CA . ALA A 1 164 ? 2.308 2.081 -19.019 1.00 85.44 164 ALA A CA 1
ATOM 1349 C C . ALA A 1 164 ? 0.815 1.809 -18.777 1.00 85.44 164 ALA A C 1
ATOM 1351 O O . ALA A 1 164 ? 0.448 1.351 -17.699 1.00 85.44 164 ALA A O 1
ATOM 1352 N N . PHE A 1 165 ? -0.042 2.100 -19.759 1.00 85.25 165 PHE A N 1
ATOM 1353 C CA . PHE A 1 165 ? -1.482 1.862 -19.654 1.00 85.25 165 PHE A CA 1
ATOM 1354 C C . PHE A 1 165 ? -1.802 0.370 -19.759 1.00 85.25 165 PHE A C 1
ATOM 1356 O O . PHE A 1 165 ? -2.556 -0.166 -18.959 1.00 85.25 165 PHE A O 1
ATOM 1363 N N . ILE A 1 166 ? -1.210 -0.315 -20.739 1.00 85.94 166 ILE A N 1
ATOM 1364 C CA . ILE A 1 166 ? -1.438 -1.753 -20.924 1.00 85.94 166 ILE A CA 1
ATOM 1365 C C . ILE A 1 166 ? -0.866 -2.514 -19.725 1.00 85.94 166 ILE A C 1
ATOM 1367 O O . ILE A 1 166 ? -1.548 -3.370 -19.181 1.00 85.94 166 ILE A O 1
ATOM 1371 N N . TYR A 1 167 ? 0.327 -2.135 -19.260 1.00 83.88 167 TYR A N 1
ATOM 1372 C CA . TYR A 1 167 ? 0.951 -2.696 -18.063 1.00 83.88 167 TYR A CA 1
ATOM 1373 C C . TYR A 1 167 ? 0.096 -2.487 -16.804 1.00 83.88 167 TYR A C 1
ATOM 1375 O O . TYR A 1 167 ? -0.056 -3.410 -16.011 1.00 83.88 167 TYR A O 1
ATOM 1383 N N . SER A 1 168 ? -0.498 -1.301 -16.610 1.00 83.38 168 SER A N 1
ATOM 1384 C CA . SER A 1 168 ? -1.358 -1.061 -15.443 1.00 83.38 168 SER A CA 1
ATOM 1385 C C . SER A 1 168 ? -2.645 -1.883 -15.485 1.00 83.38 168 SER A C 1
ATOM 1387 O O . SER A 1 168 ? -3.128 -2.291 -14.435 1.00 83.38 168 SER A O 1
ATOM 1389 N N . VAL A 1 169 ? -3.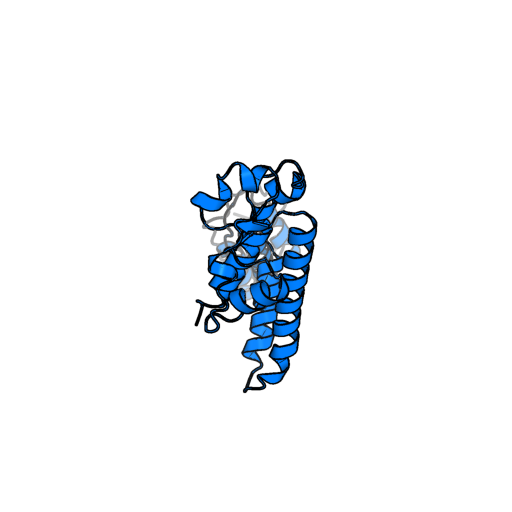204 -2.131 -16.672 1.00 84.75 169 VAL A N 1
ATOM 1390 C CA . VAL A 1 169 ? -4.362 -3.019 -16.859 1.00 84.75 169 VAL A CA 1
ATOM 1391 C C . VAL A 1 169 ? -3.983 -4.474 -16.572 1.00 84.75 169 VAL A C 1
ATOM 1393 O O . VAL A 1 169 ? -4.711 -5.125 -15.831 1.00 84.75 169 VAL A O 1
ATOM 1396 N N . ASP A 1 170 ? -2.847 -4.941 -17.097 1.00 83.06 170 ASP A N 1
ATOM 1397 C CA . ASP A 1 170 ? -2.313 -6.304 -16.908 1.00 83.06 170 ASP A CA 1
ATOM 1398 C C . ASP A 1 170 ? -2.138 -6.628 -15.413 1.00 83.06 170 ASP A C 1
ATOM 1400 O O . ASP A 1 170 ? -2.691 -7.593 -14.898 1.00 83.06 170 ASP A O 1
ATOM 1404 N N . VAL A 1 171 ? -1.486 -5.725 -14.670 1.00 80.69 171 VAL A N 1
ATOM 1405 C CA . VAL A 1 171 ? -1.253 -5.877 -13.221 1.00 80.69 171 VAL A CA 1
ATOM 1406 C C . VAL A 1 171 ? -2.547 -5.789 -12.404 1.00 80.69 171 VAL A C 1
ATOM 1408 O O . VAL A 1 171 ? -2.661 -6.390 -11.335 1.00 80.69 171 VAL A O 1
ATOM 1411 N N . PHE A 1 172 ? -3.519 -4.993 -12.854 1.00 79.81 172 PHE A N 1
ATOM 1412 C CA . PHE A 1 172 ? -4.743 -4.743 -12.091 1.00 79.81 172 PHE A CA 1
ATOM 1413 C C . PHE A 1 172 ? -5.801 -5.831 -12.279 1.00 79.81 172 PHE A C 1
ATOM 1415 O O . PHE A 1 172 ? -6.568 -6.112 -11.356 1.00 79.81 172 PHE A O 1
ATOM 1422 N N . PHE A 1 173 ? -5.866 -6.432 -13.466 1.00 80.38 173 PHE A N 1
ATOM 1423 C CA . PHE A 1 173 ? -6.862 -7.437 -13.811 1.00 80.38 173 PHE A CA 1
ATOM 1424 C C . PHE A 1 173 ? -6.195 -8.806 -13.997 1.00 80.38 173 PHE A C 1
ATOM 1426 O O . PHE A 1 173 ? -5.787 -9.125 -15.108 1.00 80.38 173 PHE A O 1
ATOM 1433 N N . PRO A 1 174 ? -6.177 -9.679 -12.972 1.00 68.31 174 PRO A N 1
ATOM 1434 C CA . PRO A 1 174 ? -5.406 -10.932 -12.992 1.00 68.31 174 PRO A CA 1
ATOM 1435 C C . PRO A 1 174 ? -5.882 -11.968 -14.027 1.00 68.31 174 PRO A C 1
ATOM 1437 O O . PRO A 1 174 ? -5.261 -13.010 -14.205 1.00 68.31 174 PRO A O 1
ATOM 1440 N N . PHE A 1 175 ? -7.020 -11.719 -14.672 1.00 75.44 175 PHE A N 1
ATOM 1441 C CA . PHE A 1 175 ? -7.625 -12.568 -15.701 1.00 75.44 175 PHE A CA 1
ATOM 1442 C C . PHE A 1 175 ? -7.361 -12.070 -17.130 1.00 75.44 175 PHE A C 1
ATOM 1444 O O . PHE A 1 175 ? -7.768 -12.731 -18.085 1.00 75.44 175 PHE A O 1
ATOM 1451 N N . VAL A 1 176 ? -6.713 -10.915 -17.294 1.00 77.31 176 VAL A N 1
ATOM 1452 C CA . VAL A 1 176 ? -6.307 -10.388 -18.597 1.00 77.31 176 VAL A CA 1
ATOM 1453 C C . VAL A 1 176 ? -4.795 -10.543 -18.701 1.00 77.31 176 VAL A C 1
ATOM 1455 O O . VAL A 1 176 ? -4.091 -10.016 -17.859 1.00 77.31 176 VAL A O 1
ATOM 1458 N N . ASP A 1 177 ? -4.318 -11.255 -19.725 1.00 79.94 177 ASP A N 1
ATOM 1459 C CA . ASP A 1 177 ? -2.886 -11.386 -20.020 1.00 79.94 177 ASP A CA 1
ATOM 1460 C C . ASP A 1 177 ? -2.561 -10.644 -21.324 1.00 79.94 177 ASP A C 1
ATOM 1462 O O . ASP A 1 177 ? -2.818 -11.117 -22.438 1.00 79.94 177 ASP A O 1
ATOM 1466 N N . LEU A 1 178 ? -2.040 -9.429 -21.179 1.00 83.81 178 LEU A N 1
ATOM 1467 C CA . LEU A 1 178 ? -1.564 -8.579 -22.272 1.00 83.81 178 LEU A CA 1
ATOM 1468 C C . LEU A 1 178 ? -0.048 -8.714 -22.471 1.00 83.81 178 LEU A C 1
ATOM 1470 O O . LEU A 1 178 ? 0.530 -7.978 -23.278 1.00 83.81 178 LEU A O 1
ATOM 1474 N N . HIS A 1 179 ? 0.583 -9.665 -21.773 1.00 83.81 179 HIS A N 1
ATOM 1475 C CA . HIS A 1 179 ? 2.008 -9.975 -21.773 1.00 83.81 179 HIS A CA 1
ATOM 1476 C C . HIS A 1 179 ? 2.935 -8.819 -21.348 1.00 83.81 179 HIS A C 1
ATOM 1478 O O . HIS A 1 179 ? 4.154 -8.974 -21.410 1.00 83.81 179 HIS A O 1
ATOM 1484 N N . GLN A 1 180 ? 2.431 -7.667 -20.899 1.00 84.12 180 GLN A N 1
ATOM 1485 C CA . GLN A 1 180 ? 3.279 -6.538 -20.499 1.00 84.12 180 GLN A CA 1
ATOM 1486 C C . GLN A 1 180 ? 3.943 -6.789 -19.145 1.00 84.12 180 GLN A C 1
ATOM 1488 O O . GLN A 1 180 ? 5.133 -6.508 -19.007 1.00 84.12 180 GLN A O 1
ATOM 1493 N N . GLU A 1 181 ? 3.217 -7.354 -18.178 1.00 81.19 181 GLU A N 1
ATOM 1494 C CA . GLU A 1 181 ? 3.764 -7.719 -16.866 1.00 81.19 181 GLU A CA 1
ATOM 1495 C C . GLU A 1 181 ? 4.863 -8.782 -16.998 1.00 81.19 181 GLU A C 1
ATOM 1497 O O . GLU A 1 181 ? 5.906 -8.705 -16.350 1.00 81.19 181 GLU A O 1
ATOM 1502 N N . SER A 1 182 ? 4.676 -9.748 -17.901 1.00 82.25 182 SER A N 1
ATOM 1503 C CA . SER A 1 182 ? 5.644 -10.833 -18.107 1.00 82.25 182 SER A CA 1
ATOM 1504 C C . SER A 1 182 ? 6.947 -10.377 -18.788 1.00 82.25 182 SER A C 1
ATOM 1506 O O . SER A 1 182 ? 7.988 -11.027 -18.660 1.00 82.25 182 SER A O 1
ATOM 1508 N N . GLU A 1 183 ? 6.909 -9.252 -19.510 1.00 85.75 183 GLU A N 1
ATOM 1509 C CA . GLU A 1 183 ? 8.029 -8.745 -20.308 1.00 85.75 183 GLU A CA 1
ATOM 1510 C C . GLU A 1 183 ? 8.712 -7.525 -19.674 1.00 85.75 183 GLU A C 1
ATOM 1512 O O . GLU A 1 183 ? 9.862 -7.231 -20.003 1.00 85.75 183 GLU A O 1
ATOM 1517 N N . TRP A 1 184 ? 8.074 -6.814 -18.749 1.00 86.19 184 TRP A N 1
ATOM 1518 C CA . TRP A 1 184 ? 8.613 -5.581 -18.175 1.00 86.19 184 TRP A CA 1
ATOM 1519 C C . TRP A 1 184 ? 8.579 -5.600 -16.656 1.00 86.19 184 TRP A C 1
ATOM 1521 O O . TRP A 1 184 ? 7.692 -6.170 -16.038 1.00 86.19 184 TRP A O 1
ATOM 1531 N N . ARG A 1 185 ? 9.563 -4.956 -16.031 1.00 84.31 185 ARG A N 1
ATOM 1532 C CA . ARG A 1 185 ? 9.607 -4.808 -14.576 1.00 84.31 185 ARG A CA 1
ATOM 1533 C C . ARG A 1 185 ? 10.230 -3.476 -14.174 1.00 84.31 185 ARG A C 1
ATOM 1535 O O . ARG A 1 185 ? 11.097 -2.972 -14.893 1.00 84.31 185 ARG A O 1
ATOM 1542 N N . PRO A 1 186 ? 9.864 -2.928 -13.006 1.00 82.25 186 PRO A N 1
ATOM 1543 C CA . PRO A 1 186 ? 10.579 -1.796 -12.443 1.00 82.25 186 PRO A CA 1
ATOM 1544 C C . PRO A 1 186 ? 12.017 -2.201 -12.095 1.00 82.25 186 PRO A C 1
ATOM 1546 O O . PRO A 1 186 ? 12.273 -3.259 -11.502 1.00 82.25 186 PRO A O 1
ATOM 1549 N N . ALA A 1 187 ? 12.964 -1.354 -12.480 1.00 76.19 187 ALA A N 1
ATOM 1550 C CA . ALA A 1 187 ? 14.377 -1.532 -12.206 1.00 76.19 187 ALA A CA 1
ATOM 1551 C C . ALA A 1 187 ? 14.662 -1.388 -10.712 1.00 76.19 187 ALA A C 1
ATOM 1553 O O . ALA A 1 187 ? 14.142 -0.494 -10.057 1.00 76.19 187 ALA A O 1
ATOM 1554 N N . THR A 1 188 ? 15.515 -2.255 -10.178 1.00 70.81 188 THR A N 1
ATOM 1555 C CA . THR A 1 188 ? 15.992 -2.177 -8.784 1.00 70.81 188 THR A CA 1
ATOM 1556 C C . THR A 1 188 ? 17.468 -1.820 -8.681 1.00 70.81 188 THR A C 1
ATOM 1558 O O . THR A 1 188 ? 18.026 -1.787 -7.591 1.00 70.81 188 THR A O 1
ATOM 1561 N N . GLU A 1 189 ? 18.100 -1.596 -9.826 1.00 73.94 189 GLU A N 1
ATOM 1562 C CA . GLU A 1 189 ? 19.490 -1.202 -9.975 1.00 73.94 189 GLU A CA 1
ATOM 1563 C C . GLU A 1 189 ? 19.644 -0.427 -11.288 1.00 73.94 189 GLU A C 1
ATOM 1565 O O . GLU A 1 189 ? 18.739 -0.422 -12.132 1.00 73.94 189 GLU A O 1
ATOM 1570 N N . LYS A 1 190 ? 20.763 0.285 -11.437 1.00 74.12 190 LYS A N 1
ATOM 1571 C CA . LYS A 1 190 ? 21.058 1.081 -12.630 1.00 74.12 190 LYS A CA 1
ATOM 1572 C C . LYS A 1 190 ? 21.677 0.175 -13.690 1.00 74.12 190 LYS A C 1
ATOM 1574 O O . LYS A 1 190 ? 22.700 -0.452 -13.445 1.00 74.12 190 LYS A O 1
ATOM 1579 N N . VAL A 1 191 ? 21.058 0.135 -14.861 1.00 74.94 191 VAL A N 1
ATOM 1580 C CA . VAL A 1 191 ? 21.376 -0.804 -15.952 1.00 74.94 191 VAL A CA 1
ATOM 1581 C C . VAL A 1 191 ? 21.754 -0.052 -17.214 1.00 74.94 191 VAL A C 1
ATOM 1583 O O . VAL A 1 191 ? 22.601 -0.497 -17.984 1.00 74.94 191 VAL A O 1
ATOM 1586 N N . ARG A 1 192 ? 21.144 1.117 -17.415 1.00 75.50 192 ARG A N 1
ATOM 1587 C CA . ARG A 1 192 ? 21.368 1.974 -18.576 1.00 75.50 192 ARG A CA 1
ATOM 1588 C C . ARG A 1 192 ? 22.096 3.250 -18.188 1.00 75.50 192 ARG A C 1
ATOM 1590 O O . ARG A 1 192 ? 21.930 3.766 -17.081 1.00 75.50 192 ARG A O 1
ATOM 1597 N N . LYS A 1 193 ? 22.903 3.780 -19.109 1.00 71.00 193 LYS A N 1
ATOM 1598 C CA . LYS A 1 193 ? 23.713 4.988 -18.860 1.00 71.00 193 LYS A CA 1
ATOM 1599 C C . LYS A 1 193 ? 22.859 6.242 -18.645 1.00 71.00 193 LYS A C 1
ATOM 1601 O O . LYS A 1 193 ? 23.233 7.101 -17.855 1.00 71.00 193 LYS A O 1
ATOM 1606 N N . ASP A 1 194 ? 21.720 6.319 -19.317 1.00 76.56 194 ASP A N 1
ATOM 1607 C CA . ASP A 1 194 ? 20.729 7.401 -19.275 1.00 76.56 194 ASP A CA 1
ATOM 1608 C C . ASP A 1 194 ? 19.592 7.153 -18.264 1.00 76.56 194 ASP A C 1
ATOM 1610 O O . ASP A 1 194 ? 18.658 7.946 -18.167 1.00 76.56 194 ASP A O 1
ATOM 1614 N N . GLN A 1 195 ? 19.662 6.062 -17.496 1.00 78.19 195 GLN A N 1
ATOM 1615 C CA . GLN A 1 195 ? 18.677 5.743 -16.470 1.00 78.19 195 GLN A CA 1
ATOM 1616 C C . GLN A 1 195 ? 18.874 6.610 -15.221 1.00 78.19 195 GLN A C 1
ATOM 1618 O O . GLN A 1 195 ? 19.995 6.792 -14.735 1.00 78.19 195 GLN A O 1
ATOM 1623 N N . SER A 1 196 ? 17.768 7.099 -14.656 1.00 75.38 196 SER A N 1
ATOM 1624 C CA . SER A 1 196 ? 17.794 7.893 -13.425 1.00 75.38 196 SER A CA 1
ATOM 1625 C C . SER A 1 196 ? 18.197 7.058 -12.204 1.00 75.38 196 SER A C 1
ATOM 1627 O O . SER A 1 196 ? 17.573 6.041 -11.895 1.00 75.38 196 SER A O 1
ATOM 1629 N N . GLU A 1 197 ? 19.205 7.528 -11.461 1.00 74.25 197 GLU A N 1
ATOM 1630 C CA . GLU A 1 197 ? 19.689 6.887 -10.227 1.00 74.25 197 GLU A CA 1
ATOM 1631 C C . GLU A 1 197 ? 18.627 6.838 -9.129 1.00 74.25 197 GLU A C 1
ATOM 1633 O O . GLU A 1 197 ? 18.511 5.834 -8.428 1.00 74.25 197 GLU A O 1
ATOM 1638 N N . PHE A 1 198 ? 17.801 7.883 -9.024 1.00 71.81 198 PHE A N 1
ATOM 1639 C CA . PHE A 1 198 ? 16.718 7.938 -8.047 1.00 71.81 198 PHE A CA 1
ATOM 1640 C C . PHE A 1 198 ? 15.711 6.804 -8.261 1.00 71.81 198 PHE A C 1
ATOM 1642 O O . PHE A 1 198 ? 15.348 6.118 -7.309 1.00 71.81 198 PHE A O 1
ATOM 1649 N N . TYR A 1 199 ? 15.280 6.574 -9.504 1.00 69.50 199 TYR A N 1
ATOM 1650 C CA . TYR A 1 199 ? 14.292 5.536 -9.808 1.00 69.50 199 TYR A CA 1
ATOM 1651 C C . TYR A 1 199 ? 14.902 4.134 -9.838 1.00 69.50 199 TYR A C 1
ATOM 1653 O O . TYR A 1 199 ? 14.233 3.184 -9.448 1.00 69.50 199 TYR A O 1
ATOM 1661 N N . ALA A 1 200 ? 16.172 3.999 -10.227 1.00 67.69 200 ALA A N 1
ATOM 1662 C CA . ALA A 1 200 ? 16.905 2.742 -10.103 1.00 67.69 200 ALA A CA 1
ATOM 1663 C C . ALA A 1 200 ? 17.010 2.290 -8.636 1.00 67.69 200 ALA A C 1
ATOM 1665 O O . ALA A 1 200 ? 16.803 1.118 -8.334 1.00 67.69 200 ALA A O 1
ATOM 1666 N N . HIS A 1 201 ? 17.272 3.224 -7.716 1.00 66.94 201 HIS A N 1
ATOM 1667 C CA . HIS A 1 201 ? 17.334 2.938 -6.284 1.00 66.94 201 HIS A CA 1
ATOM 1668 C C . HIS A 1 201 ? 15.942 2.736 -5.663 1.00 66.94 201 HIS A C 1
ATOM 1670 O O . HIS A 1 201 ? 15.759 1.847 -4.836 1.00 66.94 201 HIS A O 1
ATOM 1676 N N . ASN A 1 202 ? 14.941 3.524 -6.079 1.00 66.19 202 ASN A N 1
ATOM 1677 C CA . ASN A 1 202 ? 13.592 3.517 -5.499 1.00 66.19 202 ASN A CA 1
ATOM 1678 C C . ASN A 1 202 ? 12.568 2.634 -6.229 1.00 66.19 202 ASN A C 1
ATOM 1680 O O . ASN A 1 202 ? 11.396 2.625 -5.852 1.00 66.19 202 ASN A O 1
ATOM 1684 N N . GLY A 1 203 ? 12.963 1.838 -7.226 1.00 65.56 203 GLY A N 1
ATOM 1685 C CA . GLY A 1 203 ? 12.041 0.924 -7.911 1.00 65.56 203 GLY A CA 1
ATOM 1686 C C . GLY A 1 203 ? 11.442 -0.163 -7.007 1.00 65.56 203 GLY A C 1
ATOM 1687 O O . GLY A 1 203 ? 10.455 -0.805 -7.372 1.00 65.56 203 GLY A O 1
ATOM 1688 N N . TRP A 1 204 ? 11.959 -0.320 -5.781 1.00 66.44 204 TRP A N 1
ATOM 1689 C CA . TRP A 1 204 ? 11.315 -1.105 -4.726 1.00 66.44 204 TRP A CA 1
ATOM 1690 C C . TRP A 1 204 ? 9.915 -0.581 -4.363 1.00 66.44 204 TRP A C 1
ATOM 1692 O O . TRP A 1 204 ? 9.065 -1.384 -3.999 1.00 66.44 204 TRP A O 1
ATOM 1702 N N . ILE A 1 205 ? 9.632 0.719 -4.513 1.00 68.56 205 ILE A N 1
ATOM 1703 C CA . ILE A 1 205 ? 8.307 1.303 -4.233 1.00 68.56 205 ILE A CA 1
ATOM 1704 C C . ILE A 1 205 ? 7.272 0.773 -5.232 1.00 68.56 205 ILE A C 1
ATOM 1706 O O . ILE A 1 205 ? 6.179 0.368 -4.839 1.00 68.56 205 ILE A O 1
ATOM 1710 N N . ALA A 1 206 ? 7.637 0.695 -6.515 1.00 66.62 206 ALA A N 1
ATOM 1711 C CA . ALA A 1 206 ? 6.791 0.100 -7.548 1.00 66.62 206 ALA A CA 1
ATOM 1712 C C . ALA A 1 206 ? 6.571 -1.405 -7.299 1.00 66.62 206 ALA A C 1
ATOM 1714 O O . ALA A 1 206 ? 5.463 -1.910 -7.492 1.00 66.62 206 ALA A O 1
ATOM 1715 N N . LYS A 1 207 ? 7.586 -2.118 -6.784 1.00 66.69 207 LYS A N 1
ATOM 1716 C CA . LYS A 1 207 ? 7.410 -3.497 -6.302 1.00 66.69 207 LYS A CA 1
ATOM 1717 C C . LYS A 1 207 ? 6.444 -3.556 -5.120 1.00 66.69 207 LYS A C 1
ATOM 1719 O O . LYS A 1 207 ? 5.487 -4.309 -5.188 1.00 66.69 207 LYS A O 1
ATOM 1724 N N . VAL A 1 208 ? 6.620 -2.748 -4.077 1.00 64.81 208 VAL A N 1
ATOM 1725 C CA . VAL A 1 208 ? 5.728 -2.740 -2.903 1.00 64.81 208 VAL A CA 1
ATOM 1726 C C . VAL A 1 208 ? 4.283 -2.430 -3.297 1.00 64.81 208 VAL A C 1
ATOM 1728 O O . VAL A 1 208 ? 3.376 -3.100 -2.817 1.00 64.81 208 VAL A O 1
ATOM 1731 N N . TYR A 1 209 ? 4.055 -1.501 -4.228 1.00 66.94 209 TYR A N 1
ATOM 1732 C CA . TYR A 1 209 ? 2.726 -1.241 -4.790 1.00 66.94 209 TYR A CA 1
ATOM 1733 C C . TYR A 1 209 ? 2.126 -2.479 -5.478 1.00 66.94 209 TYR A C 1
ATOM 1735 O O . TYR A 1 209 ? 0.965 -2.813 -5.235 1.00 66.94 209 TYR A O 1
ATOM 1743 N N . THR A 1 210 ? 2.929 -3.190 -6.274 1.00 64.81 210 TH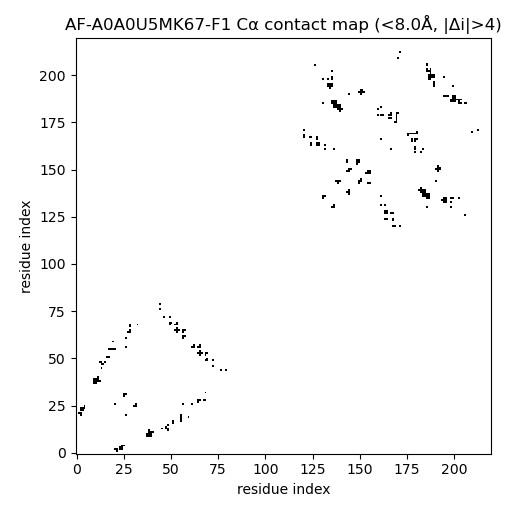R A N 1
ATOM 1744 C CA . THR A 1 210 ? 2.524 -4.437 -6.947 1.00 64.81 210 THR A CA 1
ATOM 1745 C C . THR A 1 210 ? 2.199 -5.535 -5.923 1.00 64.81 210 THR A C 1
ATOM 1747 O O . THR A 1 210 ? 1.181 -6.208 -6.029 1.00 64.81 210 THR A O 1
ATOM 1750 N N . TRP A 1 211 ? 3.000 -5.670 -4.863 1.00 61.50 211 TRP A N 1
ATOM 1751 C CA . TRP A 1 211 ? 2.772 -6.645 -3.789 1.00 61.50 211 TRP A CA 1
ATOM 1752 C C . TRP A 1 211 ? 1.533 -6.322 -2.948 1.00 61.50 211 TRP A C 1
ATOM 1754 O O . TRP A 1 211 ? 0.817 -7.237 -2.554 1.00 61.50 211 TRP A O 1
ATOM 1764 N N . ILE A 1 212 ? 1.242 -5.039 -2.704 1.00 64.75 212 ILE A N 1
ATOM 1765 C CA . ILE A 1 212 ? -0.005 -4.610 -2.056 1.00 64.75 212 ILE A CA 1
ATOM 1766 C C . ILE A 1 212 ? -1.212 -4.982 -2.931 1.00 64.75 212 ILE A C 1
ATOM 1768 O O . ILE A 1 212 ? -2.214 -5.450 -2.400 1.00 64.75 212 ILE A O 1
ATOM 1772 N N . HIS A 1 213 ? -1.111 -4.840 -4.255 1.00 61.09 213 HIS A N 1
ATOM 1773 C CA . HIS A 1 213 ? -2.174 -5.242 -5.184 1.00 61.09 213 HIS A CA 1
ATOM 1774 C C . HIS A 1 213 ? -2.394 -6.755 -5.208 1.00 61.09 213 HIS A C 1
ATOM 1776 O O . HIS A 1 213 ? -3.530 -7.201 -5.067 1.00 61.09 213 HIS A O 1
ATOM 1782 N N . ILE A 1 214 ? -1.321 -7.546 -5.299 1.00 63.47 214 ILE A N 1
ATOM 1783 C CA . ILE A 1 214 ? -1.400 -9.012 -5.230 1.00 63.47 214 ILE A CA 1
ATOM 1784 C C . ILE A 1 214 ? -1.999 -9.444 -3.883 1.00 63.47 214 ILE A C 1
ATOM 1786 O O . ILE A 1 214 ? -2.929 -10.241 -3.853 1.00 63.47 214 ILE A O 1
ATOM 1790 N N . ALA A 1 215 ? -1.540 -8.880 -2.763 1.00 54.47 215 ALA A N 1
ATOM 1791 C CA . ALA A 1 215 ? -2.061 -9.218 -1.438 1.00 54.47 215 ALA A CA 1
ATOM 1792 C C . ALA A 1 215 ? -3.555 -8.880 -1.274 1.00 54.47 215 ALA A C 1
ATOM 1794 O O . ALA A 1 215 ? -4.272 -9.602 -0.586 1.00 54.47 215 ALA A O 1
ATOM 1795 N N . LEU A 1 216 ? -4.034 -7.812 -1.919 1.00 58.56 216 LEU A N 1
ATOM 1796 C CA . LEU A 1 216 ? -5.455 -7.456 -1.943 1.00 58.56 216 LEU A CA 1
ATOM 1797 C C . LEU A 1 216 ? -6.277 -8.342 -2.900 1.00 58.56 216 LEU A C 1
ATOM 1799 O O . LEU A 1 216 ? -7.462 -8.542 -2.648 1.00 58.56 216 LEU A O 1
ATOM 1803 N N . GLY A 1 217 ? -5.667 -8.892 -3.956 1.00 51.34 217 GLY A N 1
ATOM 1804 C CA . GLY A 1 217 ? -6.298 -9.832 -4.893 1.00 51.34 217 GLY A CA 1
ATOM 1805 C C . GLY A 1 217 ? -6.342 -11.293 -4.419 1.00 51.34 217 GLY A C 1
ATOM 1806 O O . GLY A 1 217 ? -7.190 -12.047 -4.877 1.00 51.34 217 GLY A O 1
ATOM 1807 N N . TRP A 1 218 ? -5.474 -11.689 -3.480 1.00 48.25 218 TRP A N 1
ATOM 1808 C CA . TRP A 1 218 ? -5.371 -13.053 -2.921 1.00 48.25 218 TRP A CA 1
ATOM 1809 C C . TRP A 1 218 ? -5.944 -13.178 -1.495 1.00 48.25 218 TRP A C 1
ATOM 1811 O O . TRP A 1 218 ? -5.552 -14.055 -0.725 1.00 48.25 218 TRP A O 1
ATOM 1821 N N . GLY A 1 219 ? -6.854 -12.275 -1.121 1.00 42.97 219 GLY A N 1
ATOM 1822 C CA . GLY A 1 219 ? -7.531 -12.260 0.180 1.00 42.97 219 GLY A CA 1
ATOM 1823 C C . GLY A 1 219 ? -8.985 -12.749 0.167 1.00 42.97 219 GLY A C 1
ATOM 1824 O O . GLY A 1 219 ? -9.677 -12.549 1.167 1.00 42.97 219 GLY A O 1
ATOM 1825 N N . SER A 1 220 ? -9.458 -13.336 -0.939 1.00 38.00 220 SER A N 1
ATOM 1826 C CA . SER A 1 220 ? -10.821 -13.871 -1.114 1.00 38.00 220 SER A CA 1
ATOM 1827 C C . SER A 1 220 ? -10.823 -15.350 -1.463 1.00 38.00 220 SER A C 1
ATOM 1829 O O . SER A 1 220 ? -10.054 -15.702 -2.386 1.00 38.00 220 SER A O 1
#

Foldseek 3Di:
DQDDPVPDDQDDCPPDADQEHDPNHDLALVSVVVVVVSHDDDLDQDCVVLQRSLVHSVVVVNNVRSVVSVVVSVVVVVVSVVVVVDPDPVVVVVVVVVVCVVVVPDPDDPVVCVVVLVVLLVVQLVVLVVCVVQVQKAFPDPVQLPDPCVLAPHGDPPQDDADSNLCSVCLQPVPDCPVNVVTIAGACADRHPSHDPVSNPVSVVNVVSSVVSVVVVPPD

Sequence (220 aa):
MVDEAACWPDLILTGLTYDSIGHGSPQTAEERLVWLGRRQNTEKFDPQPYEQLAKVLKATGHAGEARRILIEKERDYARRKRQAAGTGPQWLHVIWLWLMDKLTRHGYEPWRVLPYVLAVWALGWGIYSDTDRHFAMVPAKERVYMSEKYQEGALPPQYPRFNAFIYSVDVFFPFVDLHQESEWRPATEKVRKDQSEFYAHNGWIAKVYTWIHIALGWGS

Secondary structure (DSSP, 8-state):
----GGG--S---TT---S---TTS--SHHHHHHHHHT----SS---HHHHHHHHHHHHTT-HHHHHHHHHHHHHHHHHHHHHHS----HHHHHHHHHHHHHHHT-SS-GGGTHHHHHHHHHHHHHHHHHHHHTT-EEESSHHHHT-HHHHTTPPPTTSPPP-HHHHHHHHH-TT---SHHHHEEE-SS--STTS-HHHHHHHHHHHHHHHHHHHHHS--

Mean predicted aligned error: 17.73 Å

pLDDT: mean 72.59, std 11.38, range [37.75, 86.75]

Solvent-accessible surface area (backbone atoms only — not comparable to full-atom values): 13043 Å² total; per-residue (Å²): 136,85,65,51,87,92,73,71,71,88,47,86,66,83,88,72,80,76,86,72,80,56,92,90,26,86,81,49,40,67,63,50,50,54,56,64,66,55,49,78,80,65,100,58,91,74,65,65,56,48,51,50,51,24,51,38,31,42,74,73,69,39,52,68,37,18,50,51,36,52,54,48,48,53,51,52,51,52,52,50,49,57,62,68,54,57,94,59,67,63,64,57,57,50,50,50,50,52,51,43,59,52,58,78,71,54,82,88,64,74,76,75,52,48,65,58,56,51,48,53,50,51,49,48,27,52,52,41,45,52,37,48,78,41,55,23,56,36,56,52,49,60,81,54,53,73,28,69,55,35,37,74,71,43,75,61,91,89,55,83,79,88,48,36,64,61,30,39,49,28,72,69,36,88,88,49,87,76,60,41,59,76,45,39,36,66,20,70,53,81,71,38,83,86,37,43,65,68,46,8,66,48,20,55,56,62,48,52,52,50,52,52,50,51,55,66,70,70,72,121